Protein AF-A0A4P0Y2R9-F1 (afdb_monomer)

Foldseek 3Di:
DWDWDDDDPPDDTDTDDPDPDPVVVVVVVVVVVVVLCVDPVSVVVVVVVQLLLVVVVVVLVPDDQWDCDPNDIDGRDDPVPDDCVPPPDDDPPDKFKFFFAPPADLQQLLVVVQVVCVNVNWPWDDDSVQSKIWTWGWDADPPDDPDGDTDIDIWMWGWDDDVRMIIIDTPVNDDCDCVVVNRTHHTDDPVVVVVVQVVDPPDACQKDKDADPDPDPPDDRMDIDGHPHPPPPPDPPPDDDPPPPPPDDD

Organism: Klebsiella pneumoniae (NCBI:txid573)

pLDDT: mean 72.6, std 19.29, range [25.33, 96.62]

Secondary structure (DSSP, 8-state):
--EE---BTTBPP-EE-SSTTHHHHHHHHHHHHHHHTTSHHHHHHHHHHH-HHHHHHHHHHTS-SEEEETTEEEEPP-TTT--HHHH----SS-EEEEEEPTT--HHHHHHHHHHHHHHTT-EEEEETTTTEEEEEEEEEPTT-SSS--EEEEEEEEEEEEETTEEEEEETT----TT-GGGTEEEEPPHHHHHHHHHT-TT----EEEEE--S--TTS-SEEEEE-S-GGG------------------

Nearest PDB structures (foldseek):
  2laf-assembly1_A  TM=4.997E-01  e=3.561E-02  Escherichia coli K-12
  4jhy-assembly1_A  TM=5.251E-01  e=1.128E-01  Parabacteroides distasonis ATCC 8503
  3uid-assembly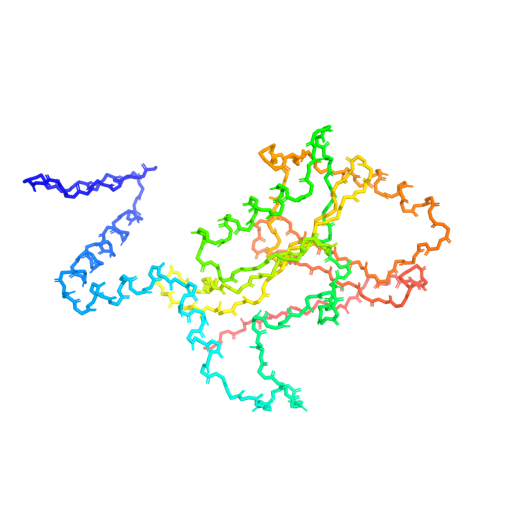1_A  TM=4.483E-01  e=4.779E+00  Mycolicibacterium smegmatis MC2 155
  4f3l-assembly1_A  TM=2.527E-01  e=6.355E-01  Mus musculus
  8osk-assembly1_M  TM=2.674E-01  e=1.269E+00  Mus musculus

Sequence (250 aa):
MGRIVRWYKDKSPQVIDYNECTNLDLWENYKEFDNYLTDKASLRKFINTLNTASLVEKYLAAFPEISYFDATYKKKFDFKTFNPSVSLKIPLASVCFYYKDKGFNLIDCLDKIYWEFTREGSLSKIDSDSGIITSVCFDSSKFLKDTLFFQPSLEFVIIRELDDIVAIYDSRGRKYNKRNELGIRQPVGPDKLFKLISLNEKSKTTQASTKAIQINSQQAESIHYVSDRLESTTSTQANGSYAVSNYNRF

Structure (mmCIF, N/CA/C/O backbone):
data_AF-A0A4P0Y2R9-F1
#
_entry.id   AF-A0A4P0Y2R9-F1
#
loop_
_atom_site.group_PDB
_atom_site.id
_atom_site.type_symbol
_atom_site.label_atom_id
_atom_site.label_alt_id
_atom_site.label_comp_id
_atom_site.label_asym_id
_atom_site.label_entity_id
_atom_site.label_seq_id
_atom_site.pdbx_PDB_ins_code
_atom_site.Cartn_x
_atom_site.Cartn_y
_atom_site.Cartn_z
_atom_site.occupancy
_atom_site.B_iso_or_equiv
_atom_site.auth_seq_id
_atom_site.auth_comp_id
_atom_site.auth_asym_id
_atom_site.auth_atom_id
_atom_site.pdbx_PDB_model_num
ATOM 1 N N . MET A 1 1 ? -14.833 -18.827 -19.068 1.00 43.12 1 MET A N 1
ATOM 2 C CA . MET A 1 1 ? -13.501 -18.993 -18.444 1.00 43.12 1 MET A CA 1
ATOM 3 C C . MET A 1 1 ? -12.634 -19.790 -19.404 1.00 43.12 1 MET A C 1
ATOM 5 O O . MET A 1 1 ? -12.879 -20.981 -19.544 1.00 43.12 1 MET A O 1
ATOM 9 N N . GLY A 1 2 ? -11.685 -19.145 -20.082 1.00 50.03 2 GLY A N 1
ATOM 10 C CA . GLY A 1 2 ? -10.630 -19.839 -20.831 1.00 50.03 2 GLY A CA 1
ATOM 11 C C . GLY A 1 2 ? -9.436 -20.138 -19.921 1.00 50.03 2 GLY A C 1
ATOM 12 O O . GLY A 1 2 ? -9.281 -19.505 -18.875 1.00 50.03 2 GLY A O 1
ATOM 13 N N . ARG A 1 3 ? -8.622 -21.137 -20.270 1.00 51.59 3 ARG A N 1
ATOM 14 C CA . ARG A 1 3 ? -7.381 -21.491 -19.557 1.00 51.59 3 ARG A CA 1
ATOM 15 C C . ARG A 1 3 ? -6.255 -21.629 -20.579 1.00 51.59 3 ARG A C 1
ATOM 17 O O . ARG A 1 3 ? -6.450 -22.278 -21.601 1.00 51.59 3 ARG A O 1
ATOM 24 N N . ILE A 1 4 ? -5.090 -21.055 -20.285 1.00 54.59 4 ILE A N 1
ATOM 25 C CA . ILE A 1 4 ? -3.878 -21.205 -21.101 1.00 54.59 4 ILE A CA 1
ATOM 26 C C . ILE A 1 4 ? -3.050 -22.359 -20.525 1.00 54.59 4 ILE A C 1
ATOM 28 O O . ILE A 1 4 ? -2.732 -22.358 -19.335 1.00 54.59 4 ILE A O 1
ATOM 32 N N . VAL A 1 5 ? -2.704 -23.347 -21.356 1.00 58.22 5 VAL A N 1
ATOM 33 C CA . VAL A 1 5 ? -1.868 -24.496 -20.969 1.00 58.22 5 VAL A CA 1
ATOM 34 C C . VAL A 1 5 ? -0.517 -24.392 -21.675 1.00 58.22 5 VAL A C 1
ATOM 36 O O . VAL A 1 5 ? -0.452 -24.388 -22.903 1.00 58.22 5 VAL A O 1
ATOM 39 N N . ARG A 1 6 ? 0.562 -24.283 -20.889 1.00 55.25 6 ARG A N 1
ATOM 40 C CA . ARG A 1 6 ? 1.935 -24.079 -21.379 1.00 55.25 6 ARG A CA 1
ATOM 41 C C . ARG A 1 6 ? 2.471 -25.304 -22.129 1.00 55.25 6 ARG A C 1
ATOM 43 O O . ARG A 1 6 ? 2.099 -26.439 -21.835 1.00 55.25 6 ARG A O 1
ATOM 50 N N . TRP A 1 7 ? 3.412 -25.053 -23.038 1.00 62.19 7 TRP A N 1
ATOM 51 C CA . TRP A 1 7 ? 4.247 -26.069 -23.675 1.00 62.19 7 TRP A CA 1
ATOM 52 C C . TRP A 1 7 ? 4.923 -26.963 -22.621 1.00 62.19 7 TRP A C 1
ATOM 54 O O . TRP A 1 7 ? 5.609 -26.480 -21.717 1.00 62.19 7 TRP A O 1
ATOM 64 N N . TYR A 1 8 ? 4.733 -28.277 -22.740 1.00 57.81 8 TYR A N 1
ATOM 65 C CA . TYR A 1 8 ? 5.442 -29.280 -21.950 1.00 57.81 8 TYR A CA 1
ATOM 66 C C . TYR A 1 8 ? 5.958 -30.381 -22.877 1.00 57.81 8 TYR A C 1
ATOM 68 O O . TYR A 1 8 ? 5.168 -31.148 -23.434 1.00 57.81 8 TYR A O 1
ATOM 76 N N . LYS A 1 9 ? 7.287 -30.463 -23.023 1.00 69.94 9 LYS A N 1
ATOM 77 C CA . LYS A 1 9 ? 7.969 -31.400 -23.934 1.00 69.94 9 LYS A CA 1
ATOM 78 C C . LYS A 1 9 ? 7.441 -31.261 -25.370 1.00 69.94 9 LYS A C 1
ATOM 80 O O . LYS A 1 9 ? 7.431 -30.158 -25.895 1.00 69.94 9 LYS A O 1
ATOM 85 N N . ASP A 1 10 ? 6.952 -32.336 -25.976 1.00 72.50 10 ASP A N 1
ATOM 86 C CA . ASP A 1 10 ? 6.554 -32.376 -27.391 1.00 72.50 10 ASP A CA 1
ATOM 87 C C . ASP A 1 10 ? 5.067 -32.042 -27.609 1.00 72.50 10 ASP A C 1
ATOM 89 O O . ASP A 1 10 ? 4.527 -32.238 -28.696 1.00 72.50 10 ASP A O 1
ATOM 93 N N . LYS A 1 11 ? 4.359 -31.580 -26.569 1.00 62.78 11 LYS A N 1
ATOM 94 C CA . LYS A 1 11 ? 2.922 -31.296 -26.652 1.00 62.78 11 LYS A CA 1
ATOM 95 C C . LYS A 1 11 ? 2.668 -29.849 -27.056 1.00 62.78 11 LYS A C 1
ATOM 97 O O . LYS A 1 11 ? 3.047 -28.928 -26.332 1.00 62.78 11 LYS A O 1
ATOM 102 N N . SER A 1 12 ? 1.962 -29.673 -28.171 1.00 61.44 12 SER A N 1
ATOM 103 C CA . SER A 1 12 ? 1.500 -28.369 -28.644 1.00 61.44 12 SER A CA 1
ATOM 104 C C . SER A 1 12 ? 0.472 -27.763 -27.676 1.00 61.44 12 SER A C 1
ATOM 106 O O . SER A 1 12 ? -0.468 -28.465 -27.283 1.00 61.44 12 SER A O 1
ATOM 108 N N . PRO A 1 13 ? 0.603 -26.479 -27.311 1.00 66.38 13 PRO A N 1
ATOM 109 C CA . PRO A 1 13 ? -0.372 -25.791 -26.471 1.00 66.38 13 PRO A CA 1
ATOM 110 C C . PRO A 1 13 ? -1.727 -25.673 -27.184 1.00 66.38 13 PRO A C 1
ATOM 112 O O . PRO A 1 13 ? -1.791 -25.539 -28.406 1.00 66.38 13 PRO A O 1
ATOM 115 N N . GLN A 1 14 ? -2.815 -25.713 -26.415 1.00 62.34 14 GLN A N 1
ATOM 116 C CA . GLN A 1 14 ? -4.177 -25.507 -26.913 1.00 62.34 14 GLN A CA 1
ATOM 117 C C . GLN A 1 14 ? -4.804 -24.315 -26.190 1.00 62.34 14 GLN A C 1
ATOM 119 O O . GLN A 1 14 ? -4.777 -24.249 -24.960 1.00 62.34 14 GLN A O 1
ATOM 124 N N . VAL A 1 15 ? -5.379 -23.385 -26.955 1.00 62.75 15 VAL A N 1
ATOM 125 C CA . VAL A 1 15 ? -6.178 -22.273 -26.425 1.00 62.75 15 VAL A CA 1
ATOM 126 C C . VAL A 1 15 ? -7.641 -22.672 -26.543 1.00 62.75 15 VAL A C 1
ATOM 128 O O . VAL A 1 15 ? -8.155 -22.834 -27.646 1.00 62.75 15 VAL A O 1
ATOM 131 N N . ILE A 1 16 ? -8.303 -22.866 -25.405 1.00 61.88 16 ILE A N 1
ATOM 132 C CA . ILE A 1 16 ? -9.741 -23.135 -25.363 1.00 61.88 16 ILE A CA 1
ATOM 133 C C . ILE A 1 16 ? -10.422 -21.838 -24.945 1.00 61.88 16 ILE A C 1
ATOM 135 O O . ILE A 1 16 ? -10.345 -21.444 -23.777 1.00 61.88 16 ILE A O 1
ATOM 139 N N . ASP A 1 17 ? -11.061 -21.179 -25.910 1.00 62.31 17 ASP A N 1
ATOM 140 C CA . ASP A 1 17 ? -11.838 -19.966 -25.681 1.00 62.31 17 ASP A CA 1
ATOM 141 C C . ASP A 1 17 ? -13.335 -20.242 -25.850 1.00 62.31 17 ASP A C 1
ATOM 143 O O . ASP A 1 17 ? -13.750 -20.940 -26.772 1.00 62.31 17 ASP A O 1
ATOM 147 N N . TYR A 1 18 ? -14.135 -19.713 -24.928 1.00 56.88 18 TYR A N 1
ATOM 148 C CA . TYR A 1 18 ? -15.594 -19.866 -24.923 1.00 56.88 18 TYR A CA 1
ATOM 149 C C . TYR A 1 18 ? -16.302 -18.564 -25.331 1.00 56.88 18 TYR A C 1
ATOM 151 O O . TYR A 1 18 ? -17.493 -18.600 -25.604 1.00 56.88 18 TYR A O 1
ATOM 159 N N . ASN A 1 19 ? -15.583 -17.430 -25.377 1.00 56.19 19 ASN A N 1
ATOM 160 C CA . ASN A 1 19 ? -16.095 -16.134 -25.825 1.00 56.19 19 ASN A CA 1
ATOM 161 C C . ASN A 1 19 ? -15.023 -15.413 -26.657 1.00 56.19 19 ASN A C 1
ATOM 163 O O . ASN A 1 19 ? -13.961 -15.083 -26.143 1.00 56.19 19 ASN A O 1
ATOM 167 N N . GLU A 1 20 ? -15.350 -15.175 -27.925 1.00 59.84 20 GLU A N 1
ATOM 168 C CA . GLU A 1 20 ? -14.645 -14.377 -28.940 1.00 59.84 20 GLU A CA 1
ATOM 169 C C . GLU A 1 20 ? -13.390 -13.597 -28.463 1.00 59.84 20 GLU A C 1
ATOM 171 O O . GLU A 1 20 ? -13.458 -12.476 -27.960 1.00 59.84 20 GLU A O 1
ATOM 176 N N . CYS A 1 21 ? -12.221 -14.205 -28.700 1.00 60.38 21 CYS A N 1
ATOM 177 C CA . CYS A 1 21 ? -10.889 -13.592 -28.838 1.00 60.38 21 CYS A CA 1
ATOM 178 C C . CYS A 1 21 ? -10.132 -13.084 -27.596 1.00 60.38 21 CYS A C 1
ATOM 180 O O . CYS A 1 21 ? -8.946 -12.786 -27.721 1.00 60.38 21 CYS A O 1
ATOM 182 N N . THR A 1 22 ? -10.709 -13.047 -26.392 1.00 61.66 22 THR A N 1
ATOM 183 C CA . THR A 1 22 ? -9.981 -12.489 -25.223 1.00 61.66 22 THR A CA 1
ATOM 184 C C . THR A 1 22 ? -8.765 -13.334 -24.821 1.00 61.66 22 THR A C 1
ATOM 186 O O . THR A 1 22 ? -7.736 -12.798 -24.409 1.00 61.66 22 THR A O 1
ATOM 189 N N . ASN A 1 23 ? -8.852 -14.664 -24.938 1.00 68.38 23 ASN A N 1
ATOM 190 C CA . ASN A 1 23 ? -7.727 -15.538 -24.597 1.00 68.38 23 ASN A CA 1
ATOM 191 C C . ASN A 1 23 ? -6.712 -15.663 -25.740 1.00 68.38 23 ASN A C 1
ATOM 193 O O . ASN A 1 23 ? -5.582 -16.079 -25.487 1.00 68.38 23 ASN A O 1
ATOM 197 N N . LEU A 1 24 ? -7.096 -15.294 -26.968 1.00 71.00 24 LEU A N 1
ATOM 198 C CA . LEU A 1 24 ? -6.186 -15.246 -28.112 1.00 71.00 24 LEU A CA 1
ATOM 199 C C . LEU A 1 24 ? -5.183 -14.101 -27.958 1.00 71.00 24 LEU A C 1
A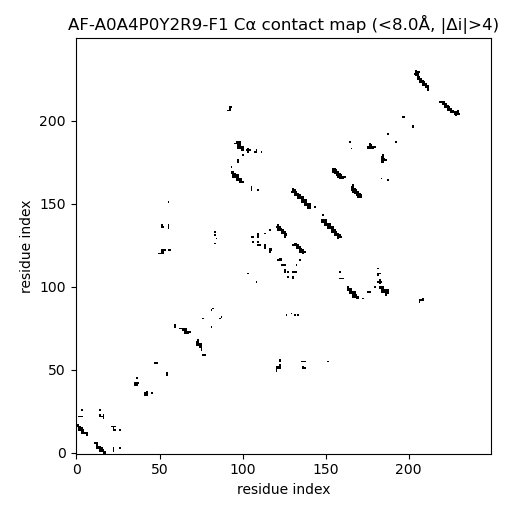TOM 201 O O . LEU A 1 24 ? -3.989 -14.361 -28.034 1.00 71.00 24 LEU A O 1
ATOM 205 N N . ASP A 1 25 ? -5.628 -12.888 -27.621 1.00 72.62 25 ASP A N 1
ATOM 206 C CA . ASP A 1 25 ? -4.719 -11.748 -27.406 1.00 72.62 25 ASP A CA 1
ATOM 207 C C . ASP A 1 25 ? -3.724 -12.019 -26.264 1.00 72.62 25 ASP A C 1
ATOM 209 O O . ASP A 1 25 ? -2.524 -11.775 -26.383 1.00 72.62 25 ASP A O 1
ATOM 213 N N . LEU A 1 26 ? -4.204 -12.598 -25.156 1.00 74.19 26 LEU A N 1
ATOM 214 C CA . LEU A 1 26 ? -3.341 -13.002 -24.042 1.00 74.19 26 LEU A CA 1
ATOM 215 C C . LEU A 1 26 ? -2.335 -14.089 -24.459 1.00 74.19 26 LEU A C 1
ATOM 217 O O . LEU A 1 26 ? -1.200 -14.095 -23.980 1.00 74.19 26 LEU A O 1
ATOM 221 N N . TRP A 1 27 ? -2.739 -15.008 -25.339 1.00 76.56 27 TRP A N 1
ATOM 222 C CA . TRP A 1 27 ? -1.872 -16.054 -25.873 1.00 76.56 27 TRP A CA 1
ATOM 223 C C . TRP A 1 27 ? -0.808 -15.508 -26.830 1.00 76.56 27 TRP A C 1
ATOM 225 O O . TRP A 1 27 ? 0.351 -15.914 -26.735 1.00 76.56 27 TRP A O 1
ATOM 235 N N . GLU A 1 28 ? -1.164 -14.574 -27.712 1.00 79.44 28 GLU A N 1
ATOM 236 C CA . GLU A 1 28 ? -0.202 -13.889 -28.581 1.00 79.44 28 GLU A CA 1
ATOM 237 C C . GLU A 1 28 ? 0.823 -13.108 -27.750 1.00 79.44 28 GLU A C 1
ATOM 239 O O . GLU A 1 28 ? 2.024 -13.340 -27.897 1.00 79.44 28 GLU A O 1
ATOM 244 N N . ASN A 1 29 ? 0.368 -12.321 -26.769 1.00 79.38 29 ASN A N 1
ATOM 245 C CA . ASN A 1 29 ? 1.251 -11.613 -25.836 1.00 79.38 29 ASN A CA 1
ATOM 246 C C . ASN A 1 29 ? 2.161 -12.575 -25.053 1.00 79.38 29 ASN A C 1
ATOM 248 O O . ASN A 1 29 ? 3.338 -12.289 -24.828 1.00 79.38 29 ASN A O 1
ATOM 252 N N . TYR A 1 30 ? 1.643 -13.742 -24.646 1.00 79.38 30 TYR A N 1
ATOM 253 C CA . TYR A 1 30 ? 2.456 -14.772 -23.999 1.00 79.38 30 TYR A CA 1
ATOM 254 C C . TYR A 1 30 ? 3.533 -15.325 -24.939 1.00 79.38 30 TYR A C 1
ATOM 256 O O . TYR A 1 30 ? 4.671 -15.491 -24.505 1.00 79.38 30 TYR A O 1
ATOM 264 N N . LYS A 1 31 ? 3.215 -15.605 -26.210 1.00 80.06 31 LYS A N 1
ATOM 265 C CA . LYS A 1 31 ? 4.208 -16.080 -27.188 1.00 80.06 31 LYS A CA 1
ATOM 266 C C . LYS A 1 31 ? 5.298 -15.042 -27.433 1.00 80.06 31 LYS A C 1
ATOM 268 O O . LYS A 1 31 ? 6.471 -15.404 -27.482 1.00 80.06 31 LYS A O 1
ATOM 273 N N . GLU A 1 32 ? 4.933 -13.768 -27.551 1.00 83.12 32 GLU A N 1
ATOM 274 C CA . GLU A 1 32 ? 5.903 -12.673 -27.657 1.00 83.12 32 GLU A CA 1
ATOM 275 C C . GLU A 1 32 ? 6.805 -12.601 -26.421 1.00 83.12 32 GLU A C 1
ATOM 277 O O . GLU A 1 32 ? 8.025 -12.503 -26.549 1.00 83.12 32 GLU A O 1
ATOM 282 N N . PHE A 1 33 ? 6.225 -12.732 -25.226 1.00 80.31 33 PHE A N 1
ATOM 283 C CA . PHE A 1 33 ? 6.967 -12.764 -23.971 1.00 80.31 33 PHE A CA 1
ATOM 284 C C . PHE A 1 33 ? 7.904 -13.979 -23.856 1.00 80.31 33 PHE A C 1
ATOM 286 O O . PHE A 1 33 ? 9.071 -13.818 -23.501 1.00 80.31 33 PHE A O 1
ATOM 293 N N . ASP A 1 34 ? 7.435 -15.188 -24.173 1.00 79.88 34 ASP A N 1
ATOM 294 C CA . ASP A 1 34 ? 8.240 -16.418 -24.122 1.00 79.88 34 ASP A CA 1
ATOM 295 C C . ASP A 1 34 ? 9.410 -16.331 -25.120 1.00 79.88 34 ASP A C 1
ATOM 297 O O . ASP A 1 34 ? 10.554 -16.591 -24.745 1.00 79.88 34 ASP A O 1
ATOM 301 N N . ASN A 1 35 ? 9.160 -15.822 -26.335 1.00 81.31 35 ASN A N 1
ATOM 302 C CA . ASN A 1 35 ? 10.203 -15.530 -27.321 1.00 81.31 35 ASN A CA 1
ATOM 303 C C . ASN A 1 35 ? 11.189 -14.464 -26.819 1.00 81.31 35 ASN A C 1
ATOM 305 O O . ASN A 1 35 ? 12.399 -14.643 -26.949 1.00 81.31 35 ASN A O 1
ATOM 309 N N . TYR A 1 36 ? 10.711 -13.378 -26.204 1.00 81.19 36 TYR A N 1
ATOM 310 C CA . TYR A 1 36 ? 11.563 -12.337 -25.617 1.00 81.19 36 TYR A CA 1
ATOM 311 C C . TYR A 1 36 ? 12.522 -12.905 -24.560 1.00 81.19 36 TYR A C 1
ATOM 313 O O . TYR A 1 36 ? 13.684 -12.499 -24.501 1.00 81.19 36 TYR A O 1
ATOM 321 N N . LEU A 1 37 ? 12.082 -13.882 -23.761 1.00 83.12 37 LEU A N 1
ATOM 322 C CA . LEU A 1 37 ? 12.921 -14.535 -22.752 1.00 83.12 37 LEU A CA 1
ATOM 323 C C . LEU A 1 37 ? 13.989 -15.479 -23.326 1.00 83.12 37 LEU A C 1
ATOM 325 O O . LEU A 1 37 ? 14.885 -15.881 -22.581 1.00 83.12 37 LEU A O 1
ATOM 329 N N . THR A 1 38 ? 13.932 -15.837 -24.613 1.00 82.50 38 THR A N 1
ATOM 330 C CA . THR A 1 38 ? 14.961 -16.693 -25.233 1.00 82.50 38 THR A CA 1
ATOM 331 C C . THR A 1 38 ? 16.315 -15.988 -25.365 1.00 82.50 38 THR A C 1
ATOM 333 O O . THR A 1 38 ? 17.359 -16.643 -25.305 1.00 82.50 38 THR A O 1
ATOM 336 N N . ASP A 1 39 ? 16.327 -14.654 -25.477 1.00 88.75 39 ASP A N 1
ATOM 337 C CA . ASP A 1 39 ? 17.554 -13.861 -25.468 1.00 88.75 39 ASP A CA 1
ATOM 338 C C . ASP A 1 39 ? 18.110 -13.684 -24.042 1.00 88.75 39 ASP A C 1
ATOM 340 O O . ASP A 1 39 ? 17.406 -13.306 -23.103 1.00 88.75 39 ASP A O 1
ATOM 344 N N . LYS A 1 40 ? 19.422 -13.895 -23.870 1.00 83.25 40 LYS A N 1
ATOM 345 C CA . LYS A 1 40 ? 20.078 -13.832 -22.551 1.00 83.25 40 LYS A CA 1
ATOM 346 C C . LYS A 1 40 ? 20.066 -12.427 -21.945 1.00 83.25 40 LYS A C 1
ATOM 348 O O . LYS A 1 40 ? 20.041 -12.312 -20.718 1.00 83.25 40 LYS A O 1
ATOM 353 N N . ALA A 1 41 ? 20.132 -11.365 -22.751 1.00 86.00 41 ALA A N 1
ATOM 354 C CA . ALA A 1 41 ? 20.106 -9.998 -22.235 1.00 86.00 41 ALA A CA 1
ATOM 355 C C . ALA A 1 41 ? 18.688 -9.611 -21.784 1.00 86.00 41 ALA A C 1
ATOM 357 O O . ALA A 1 41 ? 18.521 -9.066 -20.690 1.00 86.00 41 ALA A O 1
ATOM 358 N N . SER A 1 42 ? 17.676 -9.963 -22.573 1.00 82.50 42 SER A N 1
ATOM 359 C CA . SER A 1 42 ? 16.253 -9.828 -22.251 1.00 82.50 42 SER A CA 1
ATOM 360 C C . SER A 1 42 ? 15.845 -10.631 -21.012 1.00 82.50 42 SER A C 1
ATOM 362 O O . SER A 1 42 ? 15.209 -10.082 -20.110 1.00 82.50 42 SER A O 1
ATOM 364 N N . LEU A 1 43 ? 16.310 -11.879 -20.886 1.00 77.25 43 LEU A N 1
ATOM 365 C CA . LEU A 1 43 ? 16.120 -12.703 -19.690 1.00 77.25 43 LEU A CA 1
ATOM 366 C C . LEU A 1 43 ? 16.731 -12.052 -18.445 1.00 77.25 43 LEU A C 1
ATOM 368 O O . LEU A 1 43 ? 16.088 -11.983 -17.400 1.00 77.25 43 LEU A O 1
ATOM 372 N N . ARG A 1 44 ? 17.959 -11.523 -18.543 1.00 81.12 44 ARG A N 1
ATOM 373 C CA . ARG A 1 44 ? 18.593 -10.793 -17.431 1.00 81.12 44 ARG A CA 1
ATOM 374 C C . ARG A 1 44 ? 17.807 -9.543 -17.049 1.00 81.12 44 ARG A C 1
ATOM 376 O O . ARG A 1 44 ? 17.644 -9.283 -15.861 1.00 81.12 44 ARG A O 1
ATOM 383 N N . LYS A 1 45 ? 17.304 -8.779 -18.027 1.00 80.75 45 LYS A N 1
ATOM 384 C CA . LYS A 1 45 ? 16.427 -7.626 -17.767 1.00 80.75 45 LYS A CA 1
ATOM 385 C C . LYS A 1 45 ? 15.165 -8.060 -17.023 1.00 80.75 45 LYS A C 1
ATOM 387 O O . LYS A 1 45 ? 14.854 -7.463 -16.001 1.00 80.75 45 LYS A O 1
ATOM 392 N N . PHE A 1 46 ? 14.503 -9.125 -17.472 1.00 78.06 46 PHE A N 1
ATOM 393 C CA . PHE A 1 46 ? 13.320 -9.666 -16.804 1.00 78.06 46 PHE A CA 1
ATOM 394 C C . PHE A 1 46 ? 13.623 -10.118 -15.368 1.00 78.06 46 PHE A C 1
ATOM 396 O O . PHE A 1 46 ? 12.959 -9.674 -14.436 1.00 78.06 46 PHE A O 1
ATOM 403 N N . ILE A 1 47 ? 14.682 -10.903 -15.153 1.00 76.56 47 ILE A N 1
ATOM 404 C CA . ILE A 1 47 ? 15.102 -11.328 -13.807 1.00 76.56 47 ILE A CA 1
ATOM 405 C C . ILE A 1 47 ? 15.370 -10.114 -12.907 1.00 76.56 47 ILE A C 1
ATOM 407 O O . ILE A 1 47 ? 14.958 -10.103 -11.750 1.00 76.56 47 ILE A O 1
ATOM 411 N N . ASN A 1 48 ? 15.991 -9.058 -13.436 1.00 71.88 48 ASN A N 1
ATOM 412 C CA . ASN A 1 48 ? 16.214 -7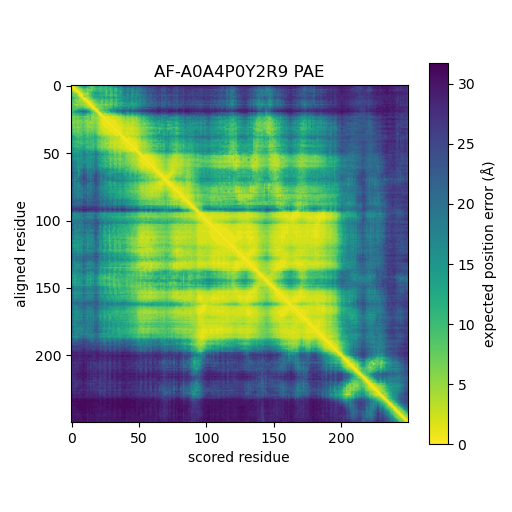.826 -12.681 1.00 71.88 48 ASN A CA 1
ATOM 413 C C . ASN A 1 48 ? 14.903 -7.111 -12.311 1.00 71.88 48 ASN A C 1
ATOM 415 O O . ASN A 1 48 ? 14.837 -6.517 -11.238 1.00 71.88 48 ASN A O 1
ATOM 419 N N . THR A 1 49 ? 13.862 -7.173 -13.152 1.00 68.31 49 THR A N 1
ATOM 420 C CA . THR A 1 49 ? 12.541 -6.599 -12.826 1.00 68.31 49 THR A CA 1
ATOM 421 C C . THR A 1 49 ? 11.796 -7.368 -11.733 1.00 68.31 49 THR A C 1
ATOM 423 O O . THR A 1 49 ? 11.004 -6.760 -11.015 1.00 68.31 49 THR A O 1
ATOM 426 N N . LEU A 1 50 ? 12.097 -8.662 -11.543 1.00 70.12 50 LEU A N 1
ATOM 427 C CA . LEU A 1 50 ? 11.538 -9.461 -10.443 1.00 70.12 50 LEU A CA 1
ATOM 428 C C . LEU A 1 50 ? 12.000 -8.956 -9.070 1.00 70.12 50 LEU A C 1
ATOM 430 O O . LEU A 1 50 ? 11.310 -9.162 -8.076 1.00 70.12 50 LEU A O 1
ATOM 434 N N . ASN A 1 51 ? 13.140 -8.260 -9.005 1.00 77.88 51 ASN A N 1
ATOM 435 C CA . ASN A 1 51 ? 13.555 -7.525 -7.815 1.00 77.88 51 ASN A CA 1
ATOM 436 C C . ASN A 1 51 ? 13.077 -6.070 -7.897 1.00 77.88 51 ASN A C 1
ATOM 438 O O . ASN A 1 51 ? 13.857 -5.125 -8.050 1.00 77.88 51 ASN A O 1
ATOM 442 N N . THR A 1 52 ? 11.762 -5.903 -7.811 1.00 79.69 52 THR A N 1
ATOM 443 C CA . THR A 1 52 ? 11.101 -4.601 -7.918 1.00 79.69 52 THR A CA 1
ATOM 444 C C . THR A 1 52 ? 11.559 -3.636 -6.818 1.00 79.69 52 THR A C 1
ATOM 446 O O . THR A 1 52 ? 11.762 -2.455 -7.095 1.00 79.69 52 THR A O 1
ATOM 449 N N . ALA A 1 53 ? 11.863 -4.138 -5.616 1.00 80.19 53 ALA A N 1
ATOM 450 C CA . ALA A 1 53 ? 12.439 -3.341 -4.533 1.00 80.19 53 ALA A CA 1
ATOM 451 C C . ALA A 1 53 ? 13.805 -2.733 -4.914 1.00 80.19 53 ALA A C 1
ATOM 453 O O . ALA A 1 53 ? 14.025 -1.541 -4.711 1.00 80.19 53 ALA A O 1
ATOM 454 N N . SER A 1 54 ? 14.702 -3.497 -5.552 1.00 83.12 54 SER A N 1
ATOM 455 C CA . SER A 1 54 ? 15.981 -2.958 -6.045 1.00 83.12 54 SER A CA 1
ATOM 456 C C . SER A 1 54 ? 15.790 -1.917 -7.154 1.00 83.12 54 SER A C 1
ATOM 458 O O . SER A 1 54 ? 16.562 -0.961 -7.253 1.00 83.12 54 SER A O 1
ATOM 460 N N . LEU A 1 55 ? 14.758 -2.068 -7.991 1.00 81.75 55 LEU A N 1
ATOM 461 C CA . LEU A 1 55 ? 14.414 -1.057 -8.992 1.00 81.75 55 LEU A CA 1
ATOM 462 C C . LEU A 1 55 ? 13.940 0.247 -8.329 1.00 81.75 55 LEU A C 1
ATOM 464 O O . LEU A 1 55 ? 14.364 1.323 -8.752 1.00 81.75 55 LEU A O 1
ATOM 468 N N . VAL A 1 56 ? 13.137 0.154 -7.264 1.00 82.31 56 VAL A N 1
ATOM 469 C CA . VAL A 1 56 ? 12.728 1.304 -6.440 1.00 82.31 56 VAL A CA 1
ATOM 470 C C . VAL A 1 56 ? 13.942 1.990 -5.810 1.00 82.31 56 VAL A C 1
ATOM 472 O O . VAL A 1 56 ? 14.068 3.209 -5.905 1.00 82.31 56 VAL A O 1
ATOM 475 N N . GLU A 1 57 ? 14.870 1.236 -5.216 1.00 85.00 57 GLU A N 1
ATOM 476 C CA . GLU A 1 57 ? 16.087 1.807 -4.622 1.00 85.00 57 GLU A CA 1
ATOM 477 C C . GLU A 1 57 ? 16.926 2.571 -5.652 1.00 85.00 57 GLU A C 1
ATOM 479 O O . GLU A 1 57 ? 17.358 3.694 -5.391 1.00 85.00 57 GLU A O 1
ATOM 484 N N . LYS A 1 58 ? 17.121 1.995 -6.846 1.00 85.62 58 LYS A N 1
ATOM 485 C CA . LYS A 1 58 ? 17.842 2.655 -7.947 1.00 85.62 58 LYS A CA 1
ATOM 486 C C . LYS A 1 58 ? 17.126 3.917 -8.420 1.00 85.62 58 LYS A C 1
ATOM 488 O O . LYS A 1 58 ? 17.787 4.919 -8.682 1.00 85.62 58 LYS A O 1
ATOM 493 N N . TYR A 1 59 ? 15.797 3.874 -8.509 1.00 83.31 59 TYR A N 1
ATOM 494 C CA . TYR A 1 59 ? 14.984 5.035 -8.860 1.00 83.31 59 TYR A CA 1
ATOM 495 C C . TYR A 1 59 ? 15.153 6.166 -7.837 1.00 83.31 59 TYR A C 1
ATOM 497 O O . TYR A 1 59 ? 15.467 7.290 -8.219 1.00 83.31 59 TYR A O 1
ATOM 505 N N . LEU A 1 60 ? 15.035 5.868 -6.538 1.00 83.81 60 LEU A N 1
ATOM 506 C CA . LEU A 1 60 ? 15.237 6.852 -5.468 1.00 83.81 60 LEU A CA 1
ATOM 507 C C . LEU A 1 60 ? 16.672 7.399 -5.454 1.00 83.81 60 LEU A C 1
ATOM 509 O O . LEU A 1 60 ? 16.877 8.594 -5.244 1.00 83.81 60 LEU A O 1
ATOM 513 N N . ALA A 1 61 ? 17.672 6.554 -5.721 1.00 85.31 61 ALA A N 1
ATOM 514 C CA . ALA A 1 61 ? 19.076 6.954 -5.747 1.00 85.31 61 ALA A CA 1
ATOM 515 C C . ALA A 1 61 ? 19.402 7.964 -6.860 1.00 85.31 61 ALA A C 1
ATOM 517 O O . ALA A 1 61 ? 20.291 8.792 -6.662 1.00 85.31 61 ALA A O 1
ATOM 518 N N . ALA A 1 62 ? 18.674 7.929 -7.982 1.00 86.31 62 ALA A N 1
ATOM 519 C CA . ALA A 1 62 ? 18.894 8.807 -9.131 1.00 86.31 62 ALA A CA 1
ATOM 520 C C . ALA A 1 62 ? 18.476 10.274 -8.897 1.00 86.31 62 ALA A C 1
ATOM 522 O O . ALA A 1 62 ? 18.868 11.143 -9.676 1.00 86.31 62 ALA A O 1
ATOM 523 N N . PHE A 1 63 ? 17.707 10.577 -7.842 1.00 81.06 63 PHE A N 1
ATOM 524 C CA . PHE A 1 63 ? 17.319 11.954 -7.521 1.00 81.06 63 PHE A CA 1
ATOM 525 C C . PHE A 1 63 ? 18.493 12.768 -6.953 1.00 81.06 63 PHE A C 1
ATOM 527 O O . PHE A 1 63 ? 19.263 12.239 -6.138 1.00 81.06 63 PHE A O 1
ATOM 534 N N . PRO A 1 64 ? 18.610 14.063 -7.316 1.00 84.06 64 PRO A N 1
ATOM 535 C CA . PRO A 1 64 ? 19.578 14.960 -6.698 1.00 84.06 64 PRO A CA 1
ATOM 536 C C . PRO A 1 64 ? 19.180 15.270 -5.248 1.00 84.06 64 PRO A C 1
ATOM 538 O O . PRO A 1 64 ? 18.002 15.237 -4.893 1.00 84.06 64 PRO A O 1
ATOM 541 N N . GLU A 1 65 ? 20.164 15.615 -4.415 1.00 85.69 65 GLU A N 1
ATOM 542 C CA . GLU A 1 65 ? 19.966 15.862 -2.975 1.00 85.69 65 GLU A CA 1
ATOM 543 C C . GLU A 1 65 ? 18.993 17.013 -2.676 1.00 85.69 65 GLU A C 1
ATOM 545 O O . GLU A 1 65 ? 18.268 16.984 -1.679 1.00 85.69 65 GLU A O 1
ATOM 550 N N . ILE A 1 66 ? 18.938 18.011 -3.561 1.00 84.44 66 ILE A N 1
ATOM 551 C CA . ILE A 1 66 ? 17.973 19.108 -3.517 1.00 84.44 66 ILE A CA 1
ATOM 552 C C . ILE A 1 66 ? 17.355 19.244 -4.906 1.00 84.44 66 ILE A C 1
ATOM 554 O O . I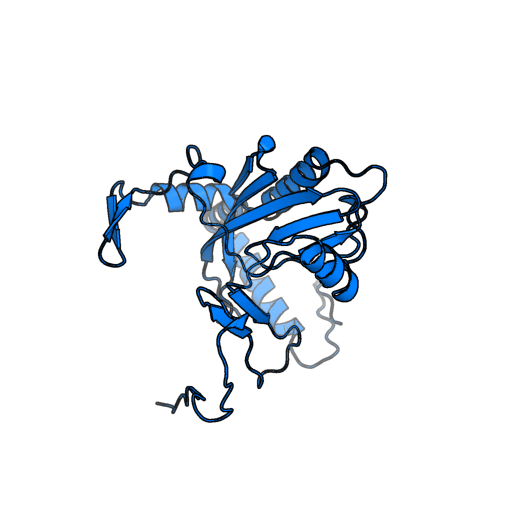LE A 1 66 ? 18.064 19.346 -5.904 1.00 84.44 66 ILE A O 1
ATOM 558 N N . SER A 1 67 ? 16.026 19.262 -4.955 1.00 83.38 67 SER A N 1
ATOM 559 C CA . SER A 1 67 ? 15.245 19.515 -6.167 1.00 83.38 67 SER A CA 1
ATOM 560 C C . SER A 1 67 ? 14.352 20.734 -5.961 1.00 83.38 67 SER A C 1
ATOM 562 O O . SER A 1 67 ? 13.812 20.929 -4.871 1.00 83.38 67 SER A O 1
ATOM 564 N N . TYR A 1 68 ? 14.162 21.541 -7.004 1.00 79.69 68 TYR A N 1
ATOM 565 C CA . TYR A 1 68 ? 13.129 22.576 -7.022 1.00 79.69 68 TYR A CA 1
ATOM 566 C C . TYR A 1 68 ? 11.866 22.004 -7.668 1.00 79.69 68 TYR A C 1
ATOM 568 O O . TYR A 1 68 ? 11.877 21.651 -8.847 1.00 79.69 68 TYR A O 1
ATOM 576 N N . PHE A 1 69 ? 10.797 21.858 -6.889 1.00 76.56 69 PHE A N 1
ATOM 577 C CA . PHE A 1 69 ? 9.536 21.275 -7.344 1.00 76.56 69 PHE A CA 1
ATOM 578 C C . PHE A 1 69 ? 8.370 21.893 -6.573 1.00 76.56 69 PHE A C 1
ATOM 580 O O . PHE A 1 69 ? 8.474 22.084 -5.363 1.00 76.56 69 PHE A O 1
ATOM 587 N N . ASP A 1 70 ? 7.251 22.171 -7.250 1.00 74.06 70 ASP A N 1
ATOM 588 C CA . ASP A 1 70 ? 6.056 22.764 -6.623 1.00 74.06 70 ASP A CA 1
ATOM 589 C C . ASP A 1 70 ? 6.379 24.084 -5.890 1.00 74.06 70 ASP A C 1
ATOM 591 O O . ASP A 1 70 ? 6.160 24.244 -4.690 1.00 74.06 70 ASP A O 1
ATOM 595 N N . ALA A 1 71 ? 7.049 24.985 -6.618 1.00 76.50 71 ALA A N 1
ATOM 596 C CA . ALA A 1 71 ? 7.522 26.295 -6.163 1.00 76.50 71 ALA A CA 1
ATOM 597 C C . ALA A 1 71 ? 8.403 26.302 -4.891 1.00 76.50 71 ALA A C 1
ATOM 599 O O . ALA A 1 71 ? 8.651 27.362 -4.314 1.00 76.50 71 ALA A O 1
ATOM 600 N N . THR A 1 72 ? 8.910 25.146 -4.453 1.00 69.12 72 THR A N 1
ATOM 601 C CA . THR A 1 72 ? 9.678 24.996 -3.210 1.00 69.12 72 THR A CA 1
ATOM 602 C C . THR A 1 72 ? 10.921 24.128 -3.416 1.00 69.12 72 THR A C 1
ATOM 604 O O . THR A 1 72 ? 10.980 23.284 -4.311 1.00 69.12 72 THR A O 1
ATOM 607 N N . TYR A 1 73 ? 11.948 24.336 -2.585 1.00 80.88 73 TYR A N 1
ATOM 608 C CA . TYR A 1 73 ? 13.114 23.452 -2.538 1.00 80.88 73 TYR A CA 1
ATOM 609 C C . TYR A 1 73 ? 12.814 22.267 -1.624 1.00 80.88 73 TYR A C 1
ATOM 611 O O . TYR A 1 73 ? 12.531 22.445 -0.438 1.00 80.88 73 TYR A O 1
ATOM 619 N N . LYS A 1 74 ? 12.892 21.054 -2.171 1.00 82.44 74 LYS A N 1
ATOM 620 C CA . LYS A 1 74 ? 12.647 19.807 -1.444 1.00 82.44 74 LYS A CA 1
ATOM 621 C C . LYS A 1 74 ? 13.935 18.996 -1.384 1.00 82.44 74 LYS A C 1
ATOM 623 O O . LYS A 1 74 ? 14.657 18.878 -2.375 1.00 82.44 74 LYS A O 1
ATOM 628 N N . LYS A 1 75 ? 14.226 18.451 -0.202 1.00 83.88 75 LYS A N 1
ATOM 629 C CA . LYS A 1 75 ? 15.318 17.492 -0.023 1.00 83.88 75 LYS A CA 1
ATOM 630 C C . LYS A 1 75 ? 14.910 16.144 -0.601 1.00 83.88 75 LYS A C 1
ATOM 632 O O . LYS A 1 75 ? 13.731 15.787 -0.569 1.00 83.88 75 LYS A O 1
ATOM 637 N N . LYS A 1 76 ? 15.894 15.400 -1.093 1.00 85.81 76 LYS A N 1
ATOM 638 C CA . LYS A 1 76 ? 15.727 14.009 -1.504 1.00 85.81 76 LYS A CA 1
ATOM 639 C C . LYS A 1 76 ? 15.114 13.187 -0.376 1.00 85.81 76 LYS A C 1
ATOM 641 O O . LYS A 1 76 ? 15.504 13.302 0.785 1.00 85.81 76 LYS A O 1
ATOM 646 N N . PHE A 1 77 ? 14.147 12.353 -0.734 1.00 84.75 77 PHE A N 1
ATOM 647 C CA . PHE A 1 77 ? 13.574 11.396 0.194 1.00 84.75 77 PHE A CA 1
ATOM 648 C C . PHE A 1 77 ? 14.559 10.246 0.421 1.00 84.75 77 PHE A C 1
ATOM 650 O O . PHE A 1 77 ? 14.912 9.531 -0.517 1.00 84.75 77 PHE A O 1
ATOM 657 N N . ASP A 1 78 ? 14.980 10.062 1.669 1.00 85.50 78 ASP A N 1
ATOM 658 C CA . ASP A 1 78 ? 15.768 8.909 2.090 1.00 85.50 78 ASP A CA 1
ATOM 659 C C . ASP A 1 78 ? 14.877 7.928 2.854 1.00 85.50 78 ASP A C 1
ATOM 661 O O . ASP A 1 78 ? 14.493 8.145 4.006 1.00 85.50 78 ASP A O 1
ATOM 665 N N . PHE A 1 79 ? 14.560 6.813 2.197 1.00 84.38 79 PHE A N 1
ATOM 666 C CA . PHE A 1 79 ? 13.705 5.783 2.769 1.00 84.38 79 PHE A CA 1
ATOM 667 C C . PHE A 1 79 ? 14.291 5.174 4.051 1.00 84.38 79 PHE A C 1
ATOM 669 O O . PHE A 1 79 ? 13.526 4.795 4.940 1.00 84.38 79 PHE A O 1
ATOM 676 N N . LYS A 1 80 ? 15.622 5.104 4.190 1.00 83.88 80 LYS A N 1
ATOM 677 C CA . LYS A 1 80 ? 16.277 4.471 5.344 1.00 83.88 80 LYS A CA 1
ATOM 678 C C . LYS A 1 80 ? 16.145 5.320 6.601 1.00 83.88 80 LYS A C 1
ATOM 680 O O . LYS A 1 80 ? 15.851 4.786 7.665 1.00 83.88 80 LYS A O 1
ATOM 685 N N . THR A 1 81 ? 16.314 6.633 6.470 1.00 85.12 81 THR A N 1
ATOM 686 C CA . THR A 1 81 ? 16.291 7.571 7.604 1.00 85.12 81 THR A CA 1
ATOM 687 C C . THR A 1 81 ? 14.927 8.218 7.844 1.00 85.12 81 THR A C 1
ATOM 689 O O . THR A 1 81 ? 14.720 8.829 8.890 1.00 85.12 81 THR A O 1
ATOM 692 N N . PHE A 1 82 ? 13.969 8.067 6.920 1.00 86.25 82 PHE A N 1
ATOM 693 C CA . PHE A 1 82 ? 12.617 8.608 7.071 1.00 86.25 82 PHE A CA 1
ATOM 694 C C . PHE A 1 82 ? 11.953 8.153 8.383 1.00 86.25 82 PHE A C 1
ATOM 696 O O . PHE A 1 82 ? 11.864 6.959 8.652 1.00 86.25 82 PHE A O 1
ATOM 703 N N . ASN A 1 83 ? 11.421 9.080 9.176 1.00 83.56 83 ASN A N 1
ATOM 704 C CA . ASN A 1 83 ? 10.658 8.753 10.378 1.00 83.56 83 ASN A CA 1
ATOM 705 C C . ASN A 1 83 ? 9.182 9.134 10.155 1.00 83.56 83 ASN A C 1
ATOM 707 O O . ASN A 1 83 ? 8.868 10.331 10.115 1.00 83.56 83 ASN A O 1
ATOM 711 N N . PRO A 1 84 ? 8.273 8.153 9.997 1.00 81.62 84 PRO A N 1
ATOM 712 C CA . PRO A 1 84 ? 6.881 8.442 9.680 1.00 81.62 84 PRO A CA 1
ATOM 713 C C . PRO A 1 84 ? 6.192 9.246 10.788 1.00 81.62 84 PRO A C 1
ATOM 715 O O . PRO A 1 84 ? 5.411 10.142 10.489 1.00 81.62 84 PRO A O 1
ATOM 718 N N . SER A 1 85 ? 6.528 9.024 12.054 1.00 74.69 85 SER A N 1
ATOM 719 C CA . SER A 1 85 ? 5.826 9.632 13.191 1.00 74.69 85 SER A CA 1
ATOM 720 C C . SER A 1 85 ? 6.012 11.139 13.318 1.00 74.69 85 SER A C 1
ATOM 722 O O . SER A 1 85 ? 5.179 11.809 13.922 1.00 74.69 85 SER A O 1
ATOM 724 N N . VAL A 1 86 ? 7.076 11.686 12.726 1.00 79.56 86 VAL A N 1
ATOM 725 C CA . VAL A 1 86 ? 7.362 13.132 12.734 1.00 79.56 86 VAL A CA 1
ATOM 726 C C . VAL A 1 86 ? 7.218 13.784 11.362 1.00 79.56 86 VAL A C 1
ATOM 728 O O . VAL A 1 86 ? 7.022 14.992 11.276 1.00 79.56 86 VAL A O 1
ATOM 731 N N . SER A 1 87 ? 7.346 13.013 10.279 1.00 77.62 87 SER A N 1
ATOM 732 C CA . SER A 1 87 ? 7.358 13.543 8.908 1.00 77.62 87 SER A CA 1
ATOM 733 C C . SER A 1 87 ? 6.068 13.283 8.133 1.00 77.62 87 SER A C 1
ATOM 735 O O . SER A 1 87 ? 5.860 13.896 7.085 1.00 77.62 87 SER A O 1
ATOM 737 N N . LEU A 1 88 ? 5.200 12.387 8.611 1.00 76.69 88 LEU A N 1
ATOM 738 C CA . LEU A 1 88 ? 3.976 12.025 7.912 1.00 76.69 88 LEU A CA 1
ATOM 739 C C . LEU A 1 88 ? 2.802 12.884 8.383 1.00 76.69 88 LEU A C 1
ATOM 741 O O . LEU A 1 88 ? 2.387 12.850 9.540 1.00 76.69 88 LEU A O 1
ATOM 745 N N . LYS A 1 89 ? 2.211 13.631 7.450 1.00 75.00 89 LYS A N 1
ATOM 746 C CA . LYS A 1 89 ? 0.918 14.275 7.671 1.00 75.00 89 LYS A CA 1
ATOM 747 C C . LYS A 1 89 ? -0.177 13.232 7.468 1.00 75.00 89 LYS A C 1
ATOM 749 O O . LYS A 1 89 ? -0.490 12.895 6.331 1.00 75.00 89 LYS A O 1
ATOM 754 N N . ILE A 1 90 ? -0.750 12.730 8.561 1.00 65.12 90 ILE A N 1
ATOM 755 C CA . ILE A 1 90 ? -1.832 11.739 8.507 1.00 65.12 90 ILE A CA 1
ATOM 756 C C . ILE A 1 90 ? -3.099 12.423 7.970 1.00 6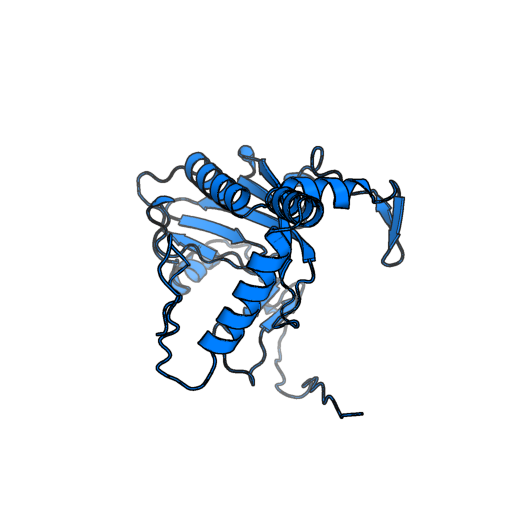5.12 90 ILE A C 1
ATOM 758 O O . ILE A 1 90 ? -3.575 13.383 8.586 1.00 65.12 90 ILE A O 1
ATOM 762 N N . PRO A 1 91 ? -3.664 11.972 6.837 1.00 60.78 91 PRO A N 1
ATOM 763 C CA . PRO A 1 91 ? -4.940 12.489 6.362 1.00 60.78 91 PRO A CA 1
ATOM 764 C C . PRO A 1 91 ? -6.054 12.133 7.354 1.00 60.78 91 PRO A C 1
ATOM 766 O O . PRO A 1 91 ? -6.154 10.990 7.791 1.00 60.78 91 PRO A O 1
ATOM 769 N N . LEU A 1 92 ? -6.928 13.088 7.683 1.00 53.75 92 LEU A N 1
ATOM 770 C CA . LEU A 1 92 ? -8.066 12.848 8.588 1.00 53.75 92 LEU A CA 1
ATOM 771 C C . LEU A 1 92 ? -9.205 12.051 7.924 1.00 53.75 92 LEU A C 1
ATOM 773 O O . LEU A 1 92 ? -10.184 11.704 8.579 1.00 53.75 92 LEU A O 1
ATOM 777 N N . ALA A 1 93 ? -9.099 11.760 6.626 1.00 58.44 93 ALA A N 1
ATOM 778 C CA . ALA A 1 93 ? -10.095 11.011 5.875 1.00 58.44 93 ALA A CA 1
ATOM 779 C C . ALA A 1 93 ? -9.645 9.565 5.622 1.00 58.44 93 ALA A C 1
ATOM 781 O O . ALA A 1 93 ? -8.516 9.329 5.200 1.00 58.44 93 ALA A O 1
ATOM 782 N N . SER A 1 94 ? -10.593 8.628 5.750 1.00 68.56 94 SER A N 1
ATOM 783 C CA . SER A 1 94 ? -10.485 7.204 5.368 1.00 68.56 94 SER A CA 1
ATOM 784 C C . SER A 1 94 ? -9.824 6.256 6.381 1.00 68.56 94 SER A C 1
ATOM 786 O O . SER A 1 94 ? -9.145 5.312 5.989 1.00 68.56 94 SER A O 1
ATOM 788 N N . VAL A 1 95 ? -10.061 6.451 7.681 1.00 82.75 95 VAL A N 1
ATOM 789 C CA . VAL A 1 95 ? -9.776 5.414 8.690 1.00 82.75 95 VAL A CA 1
ATOM 790 C C . VAL A 1 95 ? -10.926 4.403 8.718 1.00 82.75 95 VAL A C 1
ATOM 792 O O . VAL A 1 95 ? -12.088 4.776 8.880 1.00 82.75 95 VAL A O 1
ATOM 795 N N . CYS A 1 96 ? -10.616 3.118 8.572 1.00 86.94 96 CYS A N 1
ATOM 796 C CA . CYS A 1 96 ? -11.562 2.020 8.728 1.00 86.94 96 CYS A CA 1
ATOM 797 C C . CYS A 1 96 ? -11.423 1.384 10.114 1.00 86.94 96 CYS A C 1
ATOM 799 O O . CYS A 1 96 ? -10.320 1.065 10.548 1.00 86.94 96 CYS A O 1
ATOM 801 N N . PHE A 1 97 ? -12.547 1.146 10.783 1.00 89.88 97 PHE A N 1
ATOM 802 C CA . PHE A 1 97 ? -12.587 0.505 12.095 1.00 89.88 97 PHE A CA 1
ATOM 803 C C . PHE A 1 97 ? -13.098 -0.925 11.961 1.00 89.88 97 PHE A C 1
ATOM 805 O O . PHE A 1 97 ? -14.132 -1.156 11.329 1.00 89.88 97 PHE A O 1
ATOM 812 N N . TYR A 1 98 ? -12.407 -1.876 12.579 1.00 92.75 98 TYR A N 1
ATOM 813 C CA . TYR A 1 98 ? -12.749 -3.296 12.549 1.00 92.75 98 TYR A CA 1
ATOM 814 C C . TYR A 1 98 ? -12.782 -3.865 13.957 1.00 92.75 98 TYR A C 1
ATOM 816 O O . TYR A 1 98 ? -12.003 -3.454 14.808 1.00 92.75 98 TYR A O 1
ATOM 824 N N . TYR A 1 99 ? -13.641 -4.849 14.195 1.00 93.00 99 TYR A N 1
ATOM 825 C CA . TYR A 1 99 ? -13.522 -5.667 15.396 1.00 93.00 99 TYR A CA 1
ATOM 826 C C . TYR A 1 99 ? -12.257 -6.519 15.332 1.00 93.00 99 TYR A C 1
ATOM 828 O O . TYR A 1 99 ? -11.947 -7.070 14.273 1.00 93.00 99 TYR A O 1
ATOM 836 N N . LYS A 1 100 ? -11.569 -6.671 16.462 1.00 94.19 100 LYS A N 1
ATOM 837 C CA . LYS A 1 100 ? -10.407 -7.558 16.575 1.00 94.19 100 LYS A CA 1
ATOM 838 C C . LYS A 1 100 ? -10.775 -8.887 17.242 1.00 94.19 100 LYS A C 1
ATOM 840 O O . LYS A 1 100 ? -11.759 -8.980 17.981 1.00 94.19 100 LYS A O 1
ATOM 845 N N . ASP A 1 101 ? -9.993 -9.926 16.984 1.00 94.56 101 ASP A N 1
ATOM 846 C CA . ASP A 1 101 ? -10.098 -11.196 17.704 1.00 94.56 101 ASP A CA 1
ATOM 847 C C . ASP A 1 101 ? -9.543 -11.092 19.132 1.00 94.56 101 ASP A C 1
ATOM 849 O O . ASP A 1 101 ? -8.691 -10.259 19.434 1.00 94.56 101 ASP A O 1
ATOM 853 N N . LYS A 1 102 ? -9.997 -11.975 20.036 1.00 90.38 102 LYS A N 1
ATOM 854 C CA . LYS A 1 102 ? -9.561 -11.973 21.450 1.00 90.38 102 LYS A CA 1
ATOM 855 C C . LYS A 1 102 ? -8.045 -12.142 21.629 1.00 90.38 102 LYS A C 1
ATOM 857 O O . LYS A 1 102 ? -7.520 -11.723 22.650 1.00 90.38 102 LYS A O 1
ATOM 862 N N . GLY A 1 103 ? -7.373 -12.772 20.665 1.00 90.69 103 GLY A N 1
ATOM 863 C CA . GLY A 1 103 ? -5.921 -12.971 20.645 1.00 90.69 103 GLY A CA 1
ATOM 864 C C . GLY A 1 103 ? -5.179 -12.030 19.696 1.00 90.69 103 GLY A C 1
ATOM 865 O O . GLY A 1 103 ? -4.063 -12.355 19.304 1.00 90.69 103 GLY A O 1
ATOM 866 N N . PHE A 1 104 ? -5.800 -10.926 19.266 1.00 95.75 104 PHE A N 1
ATOM 867 C CA . PHE A 1 104 ? -5.155 -9.964 18.376 1.00 95.75 104 PHE A CA 1
ATOM 868 C C . PHE A 1 104 ? -3.846 -9.449 18.982 1.00 95.75 104 PHE A C 1
ATOM 870 O O . PHE A 1 104 ? -3.786 -9.096 20.159 1.00 95.75 104 PHE A O 1
ATOM 877 N N . ASN A 1 105 ? -2.810 -9.394 18.151 1.00 94.56 105 ASN A N 1
ATOM 878 C CA . ASN A 1 105 ? -1.518 -8.832 18.495 1.00 94.56 105 ASN A CA 1
ATOM 879 C C . ASN A 1 105 ? -1.105 -7.862 17.384 1.00 94.56 105 ASN A C 1
ATOM 881 O O . ASN A 1 105 ? -0.957 -8.258 16.227 1.00 94.56 105 ASN A O 1
ATOM 885 N N . LEU A 1 106 ? -0.926 -6.589 17.743 1.00 94.69 106 LEU A N 1
ATOM 886 C CA . LEU A 1 106 ? -0.584 -5.538 16.789 1.00 94.69 106 LEU A CA 1
ATOM 887 C C . LEU A 1 106 ? 0.733 -5.819 16.050 1.00 94.69 106 LEU A C 1
ATOM 889 O O . LEU A 1 106 ? 0.809 -5.594 14.847 1.00 94.69 106 LEU A O 1
ATOM 893 N N . ILE A 1 107 ? 1.748 -6.339 16.743 1.00 94.94 107 ILE A N 1
ATOM 894 C CA . ILE A 1 107 ? 3.069 -6.612 16.161 1.00 94.94 107 ILE A CA 1
ATOM 895 C C . ILE A 1 107 ? 2.992 -7.738 15.127 1.00 94.94 107 ILE A C 1
ATOM 897 O O . ILE A 1 107 ? 3.504 -7.583 14.024 1.00 94.94 107 ILE A O 1
ATOM 901 N N . ASP A 1 108 ? 2.297 -8.830 15.447 1.00 95.31 108 ASP A N 1
ATOM 902 C CA . ASP A 1 108 ? 2.061 -9.940 14.513 1.00 95.31 108 ASP A CA 1
ATOM 903 C C . ASP A 1 108 ? 1.249 -9.489 13.284 1.00 95.31 108 ASP A C 1
ATOM 905 O O . ASP A 1 108 ? 1.559 -9.852 12.150 1.00 95.31 108 ASP A O 1
ATOM 909 N N . CYS A 1 109 ? 0.242 -8.632 13.486 1.00 96.50 109 CYS A N 1
ATOM 910 C CA . CYS A 1 109 ? -0.526 -8.036 12.392 1.00 96.50 109 CYS A CA 1
ATOM 911 C C . CYS A 1 109 ? 0.360 -7.179 11.468 1.00 96.50 109 CYS A C 1
ATOM 913 O O . CYS A 1 109 ? 0.312 -7.335 10.244 1.00 96.50 109 CYS A O 1
ATOM 915 N N . LEU A 1 110 ? 1.199 -6.309 12.044 1.00 96.62 110 LEU A N 1
ATOM 916 C CA . LEU A 1 110 ? 2.130 -5.465 11.292 1.00 96.62 110 LEU A CA 1
ATOM 917 C C . LEU A 1 110 ? 3.147 -6.299 10.505 1.00 96.62 110 LEU A C 1
ATOM 919 O O . LEU A 1 110 ? 3.360 -6.0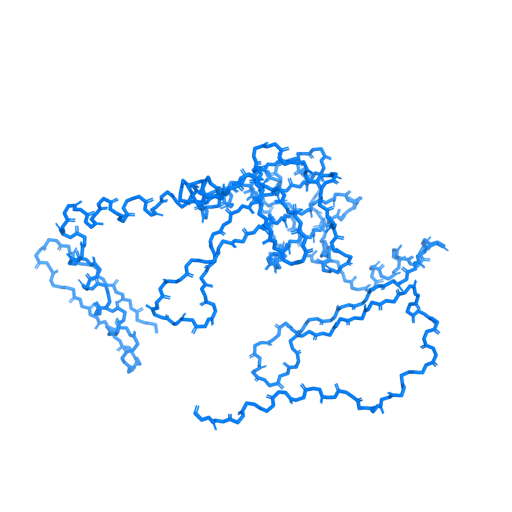26 9.325 1.00 96.62 110 LEU A O 1
ATOM 923 N N . ASP A 1 111 ? 3.736 -7.324 11.126 1.00 95.75 111 ASP A N 1
ATOM 924 C CA . ASP A 1 111 ? 4.719 -8.206 10.485 1.00 95.75 111 ASP A CA 1
ATOM 925 C C . ASP A 1 111 ? 4.109 -8.943 9.284 1.00 95.75 111 ASP A C 1
ATOM 927 O O . ASP A 1 111 ? 4.657 -8.919 8.180 1.00 95.75 111 ASP A O 1
ATOM 931 N N . LYS A 1 112 ? 2.905 -9.505 9.442 1.00 96.44 112 LYS A N 1
ATOM 932 C CA . LYS A 1 112 ? 2.195 -10.183 8.347 1.00 96.44 112 LYS A CA 1
ATOM 933 C C . LYS A 1 112 ? 1.914 -9.260 7.162 1.00 96.44 112 LYS A C 1
ATOM 935 O O . LYS A 1 112 ? 2.141 -9.662 6.019 1.00 96.44 112 LYS A O 1
ATOM 940 N N . ILE A 1 113 ? 1.449 -8.034 7.413 1.00 96.25 113 ILE A N 1
ATOM 941 C CA . ILE A 1 113 ? 1.185 -7.051 6.347 1.00 96.25 113 ILE A CA 1
ATOM 942 C C . ILE A 1 113 ? 2.497 -6.602 5.690 1.00 96.25 113 ILE A C 1
ATOM 944 O O . ILE A 1 113 ? 2.574 -6.486 4.468 1.00 96.25 113 ILE A O 1
ATOM 948 N N . TYR A 1 114 ? 3.555 -6.395 6.470 1.00 95.25 114 TYR A N 1
ATOM 949 C CA . TYR A 1 114 ? 4.876 -6.062 5.942 1.00 95.25 114 TYR A CA 1
ATOM 950 C C . TYR A 1 114 ? 5.423 -7.146 5.004 1.00 95.25 114 TYR A C 1
ATOM 952 O O . TYR A 1 114 ? 5.916 -6.833 3.914 1.00 95.25 114 TYR A O 1
ATOM 960 N N . TRP A 1 115 ? 5.309 -8.421 5.384 1.00 93.19 115 TRP A N 1
ATOM 961 C CA . TRP A 1 115 ? 5.735 -9.531 4.532 1.00 93.19 115 TRP A CA 1
ATOM 962 C C . TRP A 1 115 ? 4.870 -9.671 3.284 1.00 93.19 115 TRP A C 1
ATOM 964 O O . TRP A 1 115 ? 5.381 -10.032 2.223 1.00 93.19 115 TRP A O 1
ATOM 974 N N . GLU A 1 116 ? 3.578 -9.356 3.379 1.00 93.69 116 GLU A N 1
ATOM 975 C CA . GLU A 1 116 ? 2.685 -9.270 2.225 1.00 93.69 116 GLU A CA 1
ATOM 976 C C . GLU A 1 116 ? 3.180 -8.211 1.231 1.00 93.69 116 GLU A C 1
ATOM 978 O O . GLU A 1 116 ? 3.415 -8.542 0.070 1.00 93.69 116 GLU A O 1
ATOM 983 N N . PHE A 1 117 ? 3.473 -6.991 1.687 1.00 92.31 117 PHE A N 1
ATOM 984 C CA . PHE A 1 117 ? 3.978 -5.917 0.820 1.00 92.31 117 PHE A CA 1
ATOM 985 C C . PHE A 1 117 ? 5.352 -6.226 0.229 1.00 92.31 117 PHE A C 1
ATOM 987 O O . PHE A 1 117 ? 5.603 -5.949 -0.946 1.00 92.31 117 PHE A O 1
ATOM 994 N N . THR A 1 118 ? 6.235 -6.831 1.022 1.00 86.44 118 THR A N 1
ATOM 995 C CA . THR A 1 118 ? 7.561 -7.264 0.565 1.00 86.44 118 THR A CA 1
ATOM 996 C C . THR A 1 118 ? 7.441 -8.323 -0.534 1.00 86.44 118 THR A C 1
ATOM 998 O O . THR A 1 118 ? 8.119 -8.233 -1.557 1.00 86.44 118 THR A O 1
ATOM 1001 N N . ARG A 1 119 ? 6.534 -9.297 -0.376 1.00 86.12 119 ARG A N 1
ATOM 1002 C CA . ARG A 1 119 ? 6.249 -10.326 -1.391 1.00 86.12 119 ARG A CA 1
ATOM 1003 C C . ARG A 1 119 ? 5.601 -9.744 -2.650 1.00 86.12 119 ARG A C 1
ATOM 1005 O O . ARG A 1 119 ? 5.833 -10.263 -3.736 1.00 86.12 119 ARG A O 1
ATOM 1012 N N . GLU A 1 120 ? 4.836 -8.664 -2.514 1.00 85.88 120 GLU A N 1
ATOM 1013 C CA . GLU A 1 120 ? 4.300 -7.868 -3.629 1.00 85.88 120 GLU A CA 1
ATOM 1014 C C . GLU A 1 120 ? 5.365 -6.988 -4.317 1.00 85.88 120 GLU A C 1
ATOM 1016 O O . GLU A 1 120 ? 5.051 -6.270 -5.263 1.00 85.88 120 GLU A O 1
ATOM 1021 N N . GLY A 1 121 ? 6.627 -7.033 -3.874 1.00 83.44 121 GLY A N 1
ATOM 1022 C CA . GLY A 1 121 ? 7.734 -6.304 -4.497 1.00 83.44 121 GLY A CA 1
ATOM 1023 C C . GLY A 1 121 ? 7.899 -4.864 -4.008 1.00 83.44 121 GLY A C 1
ATOM 1024 O O . GLY A 1 121 ? 8.634 -4.090 -4.623 1.00 83.44 121 GLY A O 1
ATOM 1025 N N . SER A 1 122 ? 7.244 -4.494 -2.906 1.00 88.50 122 SER A N 1
ATOM 1026 C CA . SER A 1 122 ? 7.369 -3.163 -2.307 1.00 88.50 122 SER A CA 1
ATOM 1027 C C . SER A 1 122 ? 8.624 -3.059 -1.441 1.00 88.50 122 SER A C 1
ATOM 1029 O O . SER A 1 122 ? 8.887 -3.930 -0.609 1.00 88.50 122 SER A O 1
ATOM 1031 N N . LEU A 1 123 ? 9.355 -1.949 -1.555 1.00 90.38 123 LEU A N 1
ATOM 1032 C CA . LEU A 1 123 ? 10.393 -1.585 -0.592 1.00 90.38 123 LEU A CA 1
ATOM 1033 C C . LEU A 1 123 ? 9.706 -1.083 0.682 1.00 90.38 123 LEU A C 1
ATOM 1035 O O . LEU A 1 123 ? 9.149 0.012 0.678 1.00 90.38 123 LEU A O 1
ATOM 1039 N N . SER A 1 124 ? 9.706 -1.887 1.745 1.00 93.94 124 SER A N 1
ATOM 1040 C CA . SER A 1 124 ? 8.871 -1.655 2.932 1.00 93.94 124 SER A CA 1
ATOM 1041 C C . SER A 1 124 ? 9.694 -1.549 4.214 1.00 93.94 124 SER A C 1
ATOM 1043 O O . SER A 1 124 ? 10.816 -2.046 4.287 1.00 93.94 124 SER A O 1
ATOM 1045 N N . LYS A 1 125 ? 9.130 -0.914 5.243 1.00 93.62 125 LYS A N 1
ATOM 1046 C CA . LYS A 1 125 ? 9.660 -0.899 6.613 1.00 93.62 125 LYS A CA 1
ATOM 1047 C C . LYS A 1 125 ? 8.540 -0.765 7.639 1.00 93.62 125 LYS A C 1
ATOM 1049 O O . LYS A 1 125 ? 7.497 -0.183 7.333 1.00 93.62 125 LYS A O 1
ATOM 1054 N N . ILE A 1 126 ? 8.793 -1.250 8.851 1.00 93.75 126 ILE A N 1
ATOM 1055 C CA . ILE A 1 126 ? 7.870 -1.177 9.987 1.00 93.75 126 ILE A CA 1
ATOM 1056 C C . ILE A 1 126 ? 8.438 -0.226 11.042 1.00 93.75 126 ILE A C 1
ATOM 1058 O O . ILE A 1 126 ? 9.604 -0.331 11.413 1.00 93.75 126 ILE A O 1
ATOM 1062 N N . ASP A 1 127 ? 7.592 0.668 11.539 1.00 91.62 127 ASP A N 1
ATOM 1063 C CA . ASP A 1 127 ? 7.741 1.359 12.817 1.00 91.62 127 ASP A CA 1
ATOM 1064 C C . ASP A 1 127 ? 6.702 0.754 13.773 1.00 91.62 127 ASP A C 1
ATOM 1066 O O . ASP A 1 127 ? 5.509 1.068 13.702 1.00 91.62 127 ASP A O 1
ATOM 1070 N N . SER A 1 128 ? 7.143 -0.196 14.601 1.00 89.44 128 SER A N 1
ATOM 1071 C CA . SER A 1 128 ? 6.271 -0.982 15.479 1.00 89.44 128 SER A CA 1
ATOM 1072 C C . SER A 1 128 ? 5.640 -0.142 16.583 1.00 89.44 128 SER A C 1
ATOM 1074 O O . SER A 1 128 ? 4.463 -0.322 16.890 1.00 89.44 128 SER A O 1
ATOM 1076 N N . ASP A 1 129 ? 6.400 0.800 17.140 1.00 87.56 129 ASP A N 1
ATOM 1077 C CA . ASP A 1 129 ? 5.964 1.666 18.241 1.00 87.56 129 ASP A CA 1
ATOM 1078 C C . ASP A 1 129 ? 4.828 2.588 17.778 1.00 87.56 129 ASP A C 1
ATOM 1080 O O . ASP A 1 129 ? 3.852 2.865 18.485 1.00 87.56 129 ASP A O 1
ATOM 1084 N N . SER A 1 130 ? 4.924 3.030 16.528 1.00 85.88 130 SER A N 1
ATOM 1085 C CA . SER A 1 130 ? 3.949 3.920 15.911 1.00 85.88 130 SER A CA 1
ATOM 1086 C C . SER A 1 130 ? 2.853 3.169 15.153 1.00 85.88 130 SER A C 1
ATOM 1088 O O . SER A 1 130 ? 1.880 3.787 14.720 1.00 85.88 130 SER A O 1
ATOM 1090 N N . GLY A 1 131 ? 2.970 1.849 15.012 1.00 92.50 131 GLY A N 1
ATOM 1091 C CA . GLY A 1 131 ? 2.034 1.027 14.253 1.00 92.50 131 GLY A CA 1
ATOM 1092 C C . GLY A 1 131 ? 1.960 1.417 12.777 1.00 92.50 131 GLY A C 1
ATOM 1093 O O . GLY A 1 131 ? 0.876 1.388 12.196 1.00 92.50 131 GLY A O 1
ATOM 1094 N N . ILE A 1 132 ? 3.081 1.844 12.185 1.00 93.62 132 ILE A N 1
ATOM 1095 C CA . ILE A 1 132 ? 3.132 2.353 10.809 1.00 93.62 132 ILE A CA 1
ATOM 1096 C C . ILE A 1 132 ? 3.977 1.430 9.938 1.00 93.62 132 ILE A C 1
ATOM 1098 O O . ILE A 1 132 ? 5.126 1.132 10.252 1.00 93.62 132 ILE A O 1
ATOM 1102 N N . ILE A 1 133 ? 3.436 1.048 8.788 1.00 95.81 133 ILE A N 1
ATOM 1103 C CA . ILE A 1 133 ? 4.185 0.427 7.698 1.00 95.81 133 ILE A CA 1
ATOM 1104 C C . ILE A 1 133 ? 4.349 1.486 6.618 1.00 95.81 133 ILE A C 1
ATOM 1106 O O . ILE A 1 133 ? 3.361 2.026 6.133 1.00 95.81 133 ILE A O 1
ATOM 1110 N N . THR A 1 134 ? 5.589 1.795 6.246 1.00 94.31 134 THR A N 1
ATOM 1111 C CA . THR A 1 134 ? 5.888 2.657 5.091 1.00 94.31 134 THR A CA 1
ATOM 1112 C C . THR A 1 134 ? 6.372 1.779 3.952 1.00 94.31 134 THR A C 1
ATOM 1114 O O . THR A 1 134 ? 7.211 0.907 4.168 1.00 94.31 134 THR A O 1
ATOM 1117 N N . SER A 1 135 ? 5.886 2.024 2.742 1.00 93.69 135 SER A N 1
ATOM 1118 C CA . SER A 1 135 ? 6.265 1.266 1.555 1.00 93.69 135 SER A CA 1
ATOM 1119 C C . SER A 1 135 ? 6.422 2.171 0.341 1.00 93.69 135 SER A C 1
ATOM 1121 O O . SER A 1 135 ? 5.648 3.105 0.156 1.00 93.69 135 SER A O 1
ATOM 1123 N N . VAL A 1 136 ? 7.415 1.891 -0.495 1.00 90.00 136 VAL A N 1
ATOM 1124 C CA . VAL A 1 136 ? 7.521 2.456 -1.840 1.00 90.00 136 VAL A CA 1
ATOM 1125 C C . VAL A 1 136 ? 7.333 1.321 -2.833 1.00 90.00 136 VAL A C 1
ATOM 1127 O O . VAL A 1 136 ? 8.020 0.301 -2.771 1.00 90.00 136 VAL A O 1
ATOM 1130 N N . CYS A 1 137 ? 6.377 1.487 -3.734 1.00 87.31 137 CYS A N 1
ATOM 1131 C CA . CYS A 1 137 ? 6.000 0.473 -4.710 1.00 87.31 137 CYS A CA 1
ATOM 1132 C C . CYS A 1 137 ? 5.784 1.115 -6.077 1.00 87.31 137 CYS A C 1
ATOM 1134 O O . CYS A 1 137 ? 5.603 2.329 -6.172 1.00 87.31 137 CYS A O 1
ATOM 1136 N N . PHE A 1 138 ? 5.813 0.308 -7.134 1.00 82.25 138 PHE A N 1
ATOM 1137 C CA . PHE A 1 138 ? 5.339 0.753 -8.436 1.00 82.25 138 PHE A CA 1
ATOM 1138 C C . PHE A 1 138 ? 3.895 0.310 -8.620 1.00 82.25 138 PHE A C 1
ATOM 1140 O O . PHE A 1 138 ? 3.577 -0.858 -8.400 1.00 82.25 138 PHE A O 1
ATOM 1147 N N . ASP A 1 139 ? 3.043 1.234 -9.044 1.00 75.25 139 ASP A N 1
ATOM 1148 C CA . ASP A 1 139 ? 1.702 0.910 -9.508 1.00 75.25 139 ASP A CA 1
ATOM 1149 C C . ASP A 1 139 ? 1.660 0.858 -11.039 1.00 75.25 139 ASP A C 1
ATOM 1151 O O . ASP A 1 139 ? 2.486 1.462 -11.738 1.00 75.25 139 ASP A O 1
ATOM 1155 N N . SER A 1 140 ? 0.690 0.108 -11.550 1.00 68.56 140 SER A N 1
ATOM 1156 C CA . SER A 1 140 ? 0.338 0.110 -12.964 1.00 68.56 140 SER A CA 1
ATOM 1157 C C . SER A 1 140 ? -0.472 1.359 -13.302 1.00 68.56 140 SER A C 1
ATOM 1159 O O . SER A 1 140 ? -1.316 1.806 -12.525 1.00 68.56 140 SER A O 1
ATOM 1161 N N . SER A 1 141 ? -0.249 1.919 -14.489 1.00 71.75 141 SER A N 1
ATOM 1162 C CA . SER A 1 141 ? -1.081 3.020 -14.967 1.00 71.75 141 SER A CA 1
ATOM 1163 C C . SER A 1 141 ? -2.526 2.559 -15.158 1.00 71.75 141 SER A C 1
ATOM 1165 O O . SER A 1 141 ? -2.802 1.708 -15.998 1.00 71.75 141 SER A O 1
ATOM 1167 N N . LYS A 1 142 ? -3.469 3.209 -14.469 1.00 75.00 142 LYS A N 1
ATOM 1168 C CA . LYS A 1 142 ? -4.917 3.000 -14.668 1.00 75.00 142 LYS A CA 1
ATOM 1169 C C . LYS A 1 142 ? -5.423 3.371 -16.071 1.00 75.00 142 LYS A C 1
ATOM 1171 O O . LYS A 1 142 ? -6.580 3.114 -16.388 1.00 75.00 142 LYS A O 1
ATOM 1176 N N . PHE A 1 143 ? -4.588 4.024 -16.880 1.00 72.62 143 PHE A N 1
ATOM 1177 C CA . PHE A 1 143 ? -4.929 4.493 -18.223 1.00 72.62 143 PHE A CA 1
ATOM 1178 C C . PHE A 1 143 ? -4.398 3.585 -19.336 1.00 72.62 143 PHE A C 1
ATOM 1180 O O . PHE A 1 143 ? -4.859 3.695 -20.469 1.00 72.62 143 PHE A O 1
ATOM 1187 N N . LEU A 1 144 ? -3.420 2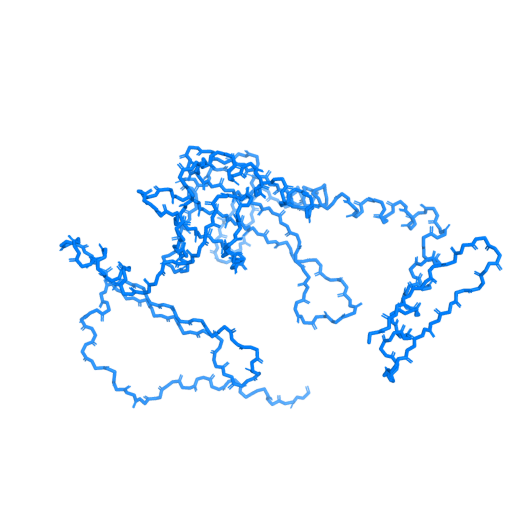.722 -19.042 1.00 70.69 144 LEU A N 1
ATOM 1188 C CA . LEU A 1 144 ? -2.792 1.852 -20.035 1.00 70.69 144 LEU A CA 1
ATOM 1189 C C . LEU A 1 144 ? -3.319 0.429 -19.857 1.00 70.69 144 LEU A C 1
ATOM 1191 O O . LEU A 1 144 ? -3.286 -0.113 -18.756 1.00 70.69 144 LEU A O 1
ATOM 1195 N N . LYS A 1 145 ? -3.823 -0.172 -20.936 1.00 67.75 145 LYS A N 1
ATOM 1196 C CA . LYS A 1 145 ? -4.434 -1.511 -20.905 1.00 67.75 145 LYS A CA 1
ATOM 1197 C C . LYS A 1 145 ? -3.401 -2.629 -21.077 1.00 67.75 145 LYS A C 1
ATOM 1199 O O . LYS A 1 145 ? -3.539 -3.704 -20.506 1.00 67.75 145 LYS A O 1
ATOM 1204 N N . ASP A 1 146 ? -2.394 -2.362 -21.888 1.00 69.12 146 ASP A N 1
ATOM 1205 C CA . ASP A 1 146 ? -1.491 -3.329 -22.514 1.00 69.12 146 ASP A CA 1
ATOM 1206 C C . ASP A 1 146 ? -0.028 -2.862 -22.490 1.00 69.12 146 ASP A C 1
ATOM 1208 O O . ASP A 1 146 ? 0.878 -3.604 -22.858 1.00 69.12 146 ASP A O 1
ATOM 1212 N N . THR A 1 147 ? 0.229 -1.649 -21.995 1.00 70.31 147 THR A N 1
ATOM 1213 C CA . THR A 1 147 ? 1.581 -1.113 -21.811 1.00 70.31 147 THR A CA 1
ATOM 1214 C C . THR A 1 147 ? 1.893 -0.914 -20.337 1.00 70.31 147 THR A C 1
ATOM 1216 O O . THR A 1 147 ? 1.102 -0.356 -19.574 1.00 70.31 147 THR A O 1
ATOM 1219 N N . LEU A 1 148 ? 3.094 -1.330 -19.942 1.00 68.19 148 LEU A N 1
ATOM 1220 C CA . LEU A 1 148 ? 3.592 -1.141 -18.591 1.00 68.19 148 LEU A CA 1
ATOM 1221 C C . LEU A 1 148 ? 4.218 0.250 -18.448 1.00 68.19 148 LEU A C 1
ATOM 1223 O O . LEU A 1 148 ? 5.224 0.560 -19.083 1.00 68.19 148 LEU A O 1
ATOM 1227 N N . PHE A 1 149 ? 3.645 1.072 -17.573 1.00 75.69 149 PHE A N 1
ATOM 1228 C CA . PHE A 1 149 ? 4.238 2.331 -17.132 1.00 75.69 149 PHE A CA 1
ATOM 1229 C C . PHE A 1 149 ? 4.287 2.342 -15.610 1.00 75.69 149 PHE A C 1
ATOM 1231 O O . PHE A 1 149 ? 3.248 2.419 -14.955 1.00 75.69 149 PHE A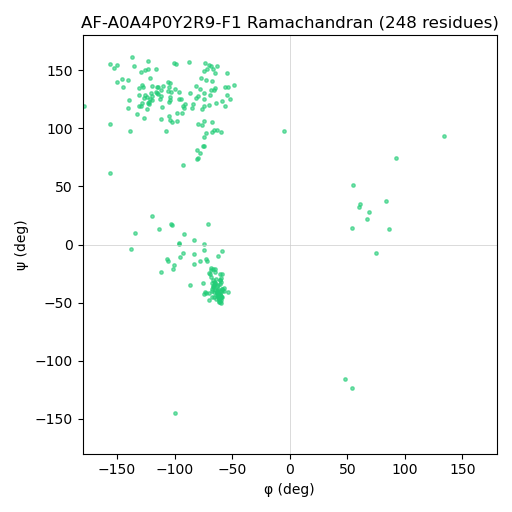 O 1
ATOM 1238 N N . PHE A 1 150 ? 5.494 2.224 -15.062 1.00 71.88 150 PHE A N 1
ATOM 1239 C CA . PHE A 1 150 ? 5.709 2.173 -13.623 1.00 71.88 150 PHE A CA 1
ATOM 1240 C C . PHE A 1 150 ? 5.584 3.564 -13.007 1.00 71.88 150 PHE A C 1
ATOM 1242 O O . PHE A 1 150 ? 6.391 4.451 -13.287 1.00 71.88 150 PHE A O 1
ATOM 1249 N N . GLN A 1 151 ? 4.598 3.735 -12.130 1.00 76.69 151 GLN A N 1
ATOM 1250 C CA . GLN A 1 151 ? 4.450 4.946 -11.331 1.00 76.69 151 GLN A CA 1
ATOM 1251 C C . GLN A 1 151 ? 4.890 4.649 -9.898 1.00 76.69 151 GLN A C 1
ATOM 1253 O O . GLN A 1 151 ? 4.224 3.867 -9.219 1.00 76.69 151 GLN A O 1
ATOM 1258 N N . PRO A 1 152 ? 6.023 5.202 -9.431 1.00 82.12 152 PRO A N 1
ATOM 1259 C CA . PRO A 1 152 ? 6.427 5.026 -8.048 1.00 82.12 152 PRO A CA 1
ATOM 1260 C C . PRO A 1 152 ? 5.448 5.768 -7.145 1.00 82.12 152 PRO A C 1
ATOM 1262 O O . PRO A 1 152 ? 5.138 6.935 -7.384 1.00 82.12 152 PRO A O 1
ATOM 1265 N N . SER A 1 153 ? 5.001 5.096 -6.092 1.00 85.31 153 SER A N 1
ATOM 1266 C CA . SER A 1 153 ? 4.134 5.670 -5.073 1.00 85.31 153 SER A CA 1
ATOM 1267 C C . SER A 1 153 ? 4.709 5.422 -3.686 1.00 85.31 153 SER A C 1
ATOM 1269 O O . SER A 1 153 ? 5.204 4.329 -3.390 1.00 85.31 153 SER A O 1
ATOM 1271 N N . LEU A 1 154 ? 4.650 6.457 -2.845 1.00 87.44 154 LEU A N 1
ATOM 1272 C CA . LEU A 1 154 ? 4.926 6.363 -1.418 1.00 87.44 154 LEU A CA 1
ATOM 1273 C C . LEU A 1 154 ? 3.609 6.086 -0.698 1.00 87.44 154 LEU A C 1
ATOM 1275 O O . LEU A 1 154 ? 2.697 6.907 -0.711 1.00 87.44 154 LEU A O 1
ATOM 1279 N N . GLU A 1 155 ? 3.547 4.939 -0.043 1.00 90.88 155 GLU A N 1
ATOM 1280 C CA . GLU A 1 155 ? 2.340 4.388 0.554 1.00 90.88 155 GLU A CA 1
ATOM 1281 C C . GLU A 1 155 ? 2.577 4.071 2.027 1.00 90.88 155 GLU A C 1
ATOM 1283 O O . GLU A 1 155 ? 3.692 3.735 2.441 1.00 90.88 155 GLU A O 1
ATOM 1288 N N . PHE A 1 156 ? 1.524 4.156 2.830 1.00 91.44 156 PHE A N 1
ATOM 1289 C CA . PHE A 1 156 ? 1.596 3.892 4.253 1.00 91.44 156 PHE A CA 1
ATOM 1290 C C . PHE A 1 156 ? 0.318 3.254 4.786 1.00 91.44 156 PHE A C 1
ATOM 1292 O O . PHE A 1 156 ? -0.799 3.608 4.407 1.00 91.44 156 PHE A O 1
ATOM 1299 N N . VAL A 1 157 ? 0.510 2.331 5.724 1.00 94.12 157 VAL A N 1
ATOM 1300 C CA . VAL A 1 157 ? -0.558 1.751 6.534 1.00 94.12 157 VAL A CA 1
ATOM 1301 C C . VAL A 1 157 ? -0.318 2.133 7.980 1.00 94.12 157 VAL A C 1
ATOM 1303 O O . VAL A 1 157 ? 0.793 1.985 8.479 1.00 94.12 157 VAL A O 1
ATOM 1306 N N . ILE A 1 158 ? -1.351 2.626 8.649 1.00 92.81 158 ILE A N 1
ATOM 1307 C CA . ILE A 1 158 ? -1.317 2.983 10.066 1.00 92.81 158 ILE A CA 1
ATOM 1308 C C . ILE A 1 158 ? -2.351 2.121 10.769 1.00 92.81 158 ILE A C 1
ATOM 1310 O O . ILE A 1 158 ? -3.525 2.148 10.402 1.00 92.81 158 ILE A O 1
ATOM 1314 N N . ILE A 1 159 ? -1.920 1.379 11.783 1.00 94.12 159 ILE A N 1
ATOM 1315 C CA . ILE A 1 159 ? -2.756 0.467 12.557 1.00 94.12 159 ILE A CA 1
ATOM 1316 C C . ILE A 1 159 ? -2.682 0.875 14.021 1.00 94.12 159 ILE A C 1
ATOM 1318 O O . ILE A 1 159 ? -1.605 0.932 14.615 1.00 94.12 159 ILE A O 1
ATOM 1322 N N . ARG A 1 160 ? -3.840 1.161 14.613 1.00 91.44 160 ARG A N 1
ATOM 1323 C CA . ARG A 1 160 ? -3.974 1.479 16.034 1.00 91.44 160 ARG A CA 1
ATOM 1324 C C . ARG A 1 160 ? -4.992 0.562 16.681 1.00 91.44 160 ARG A C 1
ATOM 1326 O O . ARG A 1 160 ? -6.113 0.421 16.202 1.00 91.44 160 ARG A O 1
ATOM 1333 N N . GLU A 1 161 ? -4.590 -0.050 17.779 1.00 91.25 161 GLU A N 1
ATOM 1334 C CA . GLU A 1 161 ? -5.448 -0.892 18.599 1.00 91.25 161 GLU A CA 1
ATOM 1335 C C . GLU A 1 161 ? -6.198 -0.029 19.625 1.00 91.25 161 GLU A C 1
ATOM 1337 O O . GLU A 1 161 ? -5.594 0.813 20.287 1.00 91.25 161 GLU A O 1
ATOM 1342 N N . LEU A 1 162 ? -7.518 -0.210 19.720 1.00 86.56 162 LEU A N 1
ATOM 1343 C CA . LEU A 1 162 ? -8.438 0.555 20.565 1.00 86.56 162 LEU A CA 1
ATOM 1344 C C . LEU A 1 162 ? -9.456 -0.408 21.194 1.00 86.56 162 LEU A C 1
ATOM 1346 O O . LEU A 1 162 ? -10.434 -0.764 20.544 1.00 86.56 162 LEU A O 1
ATOM 1350 N N . ASP A 1 163 ? -9.250 -0.842 22.437 1.00 86.75 163 ASP A N 1
ATOM 1351 C CA . ASP A 1 163 ? -10.140 -1.792 23.128 1.00 86.75 163 ASP A CA 1
ATOM 1352 C C . ASP A 1 163 ? -10.507 -3.020 22.268 1.00 86.75 163 ASP A C 1
ATOM 1354 O O . ASP A 1 163 ? -9.624 -3.800 21.931 1.00 86.75 163 ASP A O 1
ATOM 1358 N N . ASP A 1 164 ? -11.777 -3.224 21.897 1.00 89.44 164 ASP A N 1
ATOM 1359 C CA . ASP A 1 164 ? -12.263 -4.331 21.053 1.00 89.44 164 ASP A CA 1
ATOM 1360 C C . ASP A 1 164 ? -12.113 -4.079 19.538 1.00 89.44 164 ASP A C 1
ATOM 1362 O O . ASP A 1 164 ? -12.545 -4.896 18.714 1.00 89.44 164 ASP A O 1
ATOM 1366 N N . ILE A 1 165 ? -11.504 -2.955 19.163 1.00 91.00 165 ILE A N 1
ATOM 1367 C CA . ILE A 1 165 ? -11.438 -2.424 17.805 1.00 91.00 165 ILE A CA 1
ATOM 1368 C C . ILE A 1 165 ? -9.980 -2.234 17.371 1.00 91.00 165 ILE A C 1
ATOM 1370 O O . ILE A 1 165 ? -9.077 -1.969 18.161 1.00 91.00 165 ILE A O 1
ATOM 1374 N N . VAL A 1 166 ? -9.752 -2.338 16.068 1.00 93.25 166 VAL A N 1
ATOM 1375 C CA . VAL A 1 166 ? -8.541 -1.869 15.402 1.00 93.25 166 VAL A CA 1
ATOM 1376 C C . VAL A 1 166 ? -8.918 -0.817 14.359 1.00 93.25 166 VAL A C 1
ATOM 1378 O O . VAL A 1 166 ? -9.815 -1.020 13.536 1.00 93.25 166 VAL A O 1
ATOM 1381 N N . ALA A 1 167 ? -8.262 0.335 14.428 1.00 90.81 167 ALA A N 1
ATOM 1382 C CA . ALA A 1 167 ? -8.375 1.425 13.474 1.00 90.81 167 ALA A CA 1
ATOM 1383 C C . ALA A 1 167 ? -7.243 1.310 12.453 1.00 90.81 167 ALA A C 1
ATOM 1385 O O . ALA A 1 167 ? -6.073 1.247 12.827 1.00 90.81 167 ALA A O 1
ATOM 1386 N N . ILE A 1 168 ? -7.595 1.273 11.171 1.00 92.56 168 ILE A N 1
ATOM 1387 C CA . ILE A 1 168 ? -6.652 1.078 10.072 1.00 92.56 168 ILE A CA 1
ATOM 1388 C C . ILE A 1 168 ? -6.849 2.176 9.043 1.00 92.56 168 ILE A C 1
ATOM 1390 O O . ILE A 1 168 ? -7.930 2.323 8.474 1.00 92.56 168 ILE A O 1
ATOM 1394 N N . TYR A 1 169 ? -5.787 2.919 8.781 1.00 90.19 169 TYR A N 1
ATOM 1395 C CA . TYR A 1 169 ? -5.659 3.743 7.592 1.00 90.19 169 TYR A CA 1
ATOM 1396 C C . TYR A 1 169 ? -4.731 3.023 6.610 1.00 90.19 169 TYR A C 1
ATOM 1398 O O . TYR A 1 169 ? -3.648 2.607 7.006 1.00 90.19 169 TYR A O 1
ATOM 1406 N N . ASP A 1 170 ? -5.131 2.896 5.348 1.00 90.44 170 ASP A N 1
ATOM 1407 C CA . ASP A 1 170 ? -4.267 2.434 4.253 1.00 90.44 170 ASP A CA 1
ATOM 1408 C C . ASP A 1 170 ? -4.382 3.450 3.112 1.00 90.44 170 ASP A C 1
ATOM 1410 O O . ASP A 1 170 ? -5.478 3.665 2.585 1.00 90.44 170 ASP A O 1
ATOM 1414 N N . SER A 1 171 ? -3.266 4.079 2.734 1.00 86.50 171 SER A N 1
ATOM 1415 C CA . SER A 1 171 ? -3.219 5.081 1.660 1.00 86.50 171 SER A CA 1
ATOM 1416 C C . SER A 1 171 ? -3.654 4.528 0.298 1.00 86.50 171 SER A C 1
ATOM 1418 O O . SER A 1 171 ? -4.210 5.272 -0.512 1.00 86.50 171 SER A O 1
ATOM 1420 N N . ARG A 1 172 ? -3.517 3.213 0.076 1.00 84.81 172 ARG A N 1
ATOM 1421 C CA . ARG A 1 172 ? -3.999 2.508 -1.125 1.00 84.81 172 ARG A CA 1
ATOM 1422 C C . ARG A 1 172 ? -5.475 2.131 -1.047 1.00 84.81 172 ARG A C 1
ATOM 1424 O O . ARG A 1 172 ? -6.049 1.657 -2.026 1.00 84.81 172 ARG A O 1
ATOM 1431 N N . GLY A 1 173 ? -6.107 2.312 0.112 1.00 84.44 173 GLY A N 1
ATOM 1432 C CA . GLY A 1 173 ? -7.517 2.002 0.330 1.00 84.44 173 GLY A CA 1
ATOM 1433 C C . GLY A 1 173 ? -7.839 0.506 0.314 1.00 84.44 173 GLY A C 1
ATOM 1434 O O . GLY A 1 173 ? -8.965 0.136 -0.040 1.00 84.44 173 GLY A O 1
ATOM 1435 N N . ARG A 1 174 ? -6.883 -0.366 0.675 1.00 87.12 174 ARG A N 1
ATOM 1436 C CA . ARG A 1 174 ? -7.165 -1.801 0.832 1.00 87.12 174 ARG A CA 1
ATOM 1437 C C . ARG A 1 174 ? -8.171 -2.029 1.960 1.00 87.12 174 ARG A C 1
ATOM 1439 O O . ARG A 1 174 ? -8.295 -1.250 2.904 1.00 87.12 174 ARG A O 1
ATOM 1446 N N . LYS A 1 175 ? -8.906 -3.135 1.858 1.00 87.50 175 LYS A N 1
ATOM 1447 C CA . LYS A 1 175 ? -9.903 -3.546 2.852 1.00 87.50 175 LYS A CA 1
ATOM 1448 C C . LYS A 1 175 ? -9.363 -4.709 3.670 1.00 87.50 175 LYS A C 1
ATOM 1450 O O . LYS A 1 175 ? -8.810 -5.650 3.112 1.00 87.50 175 LYS A O 1
ATOM 1455 N N . TYR A 1 176 ? -9.624 -4.677 4.973 1.00 91.44 176 TYR A N 1
AT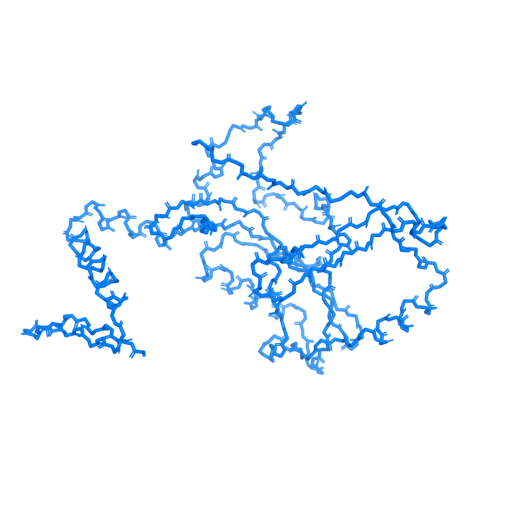OM 1456 C CA . TYR A 1 176 ? -9.165 -5.694 5.927 1.00 91.44 176 TYR A CA 1
ATOM 1457 C C . TYR A 1 176 ? -10.321 -6.509 6.528 1.00 91.44 176 TYR A C 1
ATOM 1459 O O . TYR A 1 176 ? -10.153 -7.232 7.503 1.00 91.44 176 TYR A O 1
ATOM 1467 N N . ASN A 1 177 ? -11.518 -6.399 5.944 1.00 88.25 177 ASN A N 1
ATOM 1468 C CA . ASN A 1 177 ? -12.721 -7.081 6.416 1.00 88.25 177 ASN A CA 1
ATOM 1469 C C . ASN A 1 177 ? -12.526 -8.607 6.425 1.00 88.25 177 ASN A C 1
ATOM 1471 O O . ASN A 1 177 ? -12.278 -9.187 5.370 1.00 88.25 177 ASN A O 1
ATOM 1475 N N . LYS A 1 178 ? -12.718 -9.238 7.593 1.00 89.50 178 LYS A N 1
ATOM 1476 C CA . LYS A 1 178 ? -12.632 -10.698 7.809 1.00 89.50 178 LYS A CA 1
ATOM 1477 C C . LYS A 1 178 ? -11.262 -11.303 7.471 1.00 89.50 178 LYS A C 1
ATOM 1479 O O . LYS A 1 178 ? -11.183 -12.457 7.053 1.00 89.50 178 LYS A O 1
ATOM 1484 N N . ARG A 1 179 ? -10.186 -10.544 7.676 1.00 93.06 179 ARG A N 1
ATOM 1485 C CA . ARG A 1 179 ? -8.814 -11.060 7.641 1.00 93.06 179 ARG A CA 1
ATOM 1486 C C . ARG A 1 179 ? -8.460 -11.738 8.964 1.00 93.06 179 ARG A C 1
ATOM 1488 O O . ARG A 1 179 ? -7.715 -11.201 9.785 1.00 93.06 179 ARG A O 1
ATOM 1495 N N . ASN A 1 180 ? -9.022 -12.928 9.172 1.00 90.62 180 ASN A N 1
ATOM 1496 C CA . ASN A 1 180 ? -8.849 -13.717 10.397 1.00 90.62 180 ASN A CA 1
ATOM 1497 C C . ASN A 1 180 ? -7.374 -14.057 10.663 1.00 90.62 180 ASN A C 1
ATOM 1499 O O . ASN A 1 180 ? -6.944 -14.126 11.807 1.00 90.62 180 ASN A O 1
ATOM 1503 N N . GLU A 1 181 ? -6.572 -14.232 9.614 1.00 93.50 181 GLU A N 1
ATOM 1504 C CA . GLU A 1 181 ? -5.132 -14.461 9.722 1.00 93.50 181 GLU A CA 1
ATOM 1505 C C . GLU A 1 181 ? -4.369 -13.263 10.305 1.00 93.50 181 GLU A C 1
ATOM 1507 O O . GLU A 1 181 ? -3.276 -13.448 10.835 1.00 93.50 181 GLU A O 1
ATOM 1512 N N . LEU A 1 182 ? -4.948 -12.059 10.248 1.00 95.31 182 LEU A N 1
ATOM 1513 C CA . LEU A 1 182 ? -4.463 -10.854 10.928 1.00 95.31 182 LEU A CA 1
ATOM 1514 C C . LEU A 1 182 ? -5.166 -10.602 12.274 1.00 95.31 182 LEU A C 1
ATOM 1516 O O . LEU A 1 182 ? -4.919 -9.584 12.915 1.00 95.31 182 LEU A O 1
ATOM 1520 N N . GLY A 1 183 ? -6.095 -11.471 12.681 1.00 94.56 183 GLY A N 1
ATOM 1521 C CA . GLY A 1 183 ? -6.978 -11.239 13.824 1.00 94.56 183 GLY A CA 1
ATOM 1522 C C . GLY A 1 183 ? -7.982 -10.098 13.609 1.00 94.56 183 GLY A C 1
ATOM 1523 O O . GLY A 1 183 ? -8.457 -9.511 14.584 1.00 94.56 183 GLY A O 1
ATOM 1524 N N . ILE A 1 184 ? -8.280 -9.746 12.351 1.00 95.50 184 ILE A N 1
ATOM 1525 C CA . ILE A 1 184 ? -9.208 -8.672 11.977 1.00 95.50 184 ILE A CA 1
ATOM 1526 C C . ILE A 1 184 ? -10.527 -9.281 11.509 1.00 95.50 184 ILE A C 1
ATOM 1528 O O . ILE A 1 184 ? -10.583 -10.060 10.557 1.00 95.50 184 ILE A O 1
ATOM 1532 N N . ARG A 1 185 ? -11.625 -8.875 12.143 1.00 93.31 185 ARG A N 1
ATOM 1533 C CA . ARG A 1 185 ? -12.968 -9.368 11.840 1.00 93.31 185 ARG A CA 1
ATOM 1534 C C . ARG A 1 185 ? -13.752 -8.388 10.958 1.00 93.31 185 ARG A C 1
ATOM 1536 O O . ARG A 1 185 ? -13.220 -7.761 10.044 1.00 93.31 185 ARG A O 1
ATOM 1543 N N . GLN A 1 186 ? -15.064 -8.300 11.176 1.00 90.44 186 GLN A N 1
ATOM 1544 C CA . GLN A 1 186 ? -15.949 -7.425 10.424 1.00 90.44 186 GLN A CA 1
ATOM 1545 C C . GLN A 1 186 ? -15.751 -5.936 10.784 1.00 90.44 186 GLN A C 1
ATOM 1547 O O . GLN A 1 186 ? -15.406 -5.628 11.929 1.00 90.44 186 GLN A O 1
ATOM 1552 N N . PRO A 1 187 ? -16.012 -5.011 9.841 1.00 89.94 187 PRO A N 1
ATOM 1553 C CA . PRO A 1 187 ? -16.065 -3.582 10.105 1.00 89.94 187 PRO A CA 1
ATOM 1554 C C . PRO A 1 187 ? -17.035 -3.231 11.233 1.00 89.94 187 PRO A C 1
ATOM 1556 O O . PRO A 1 187 ? -18.078 -3.869 11.406 1.00 89.94 187 PRO A O 1
ATOM 1559 N N . VAL A 1 188 ? -16.705 -2.177 11.969 1.00 87.88 188 VAL A N 1
ATOM 1560 C CA . VAL A 1 188 ? -17.605 -1.562 12.942 1.00 87.88 188 VAL A CA 1
ATOM 1561 C C . VAL A 1 188 ? -18.667 -0.766 12.185 1.00 87.88 188 VAL A C 1
ATOM 1563 O O . VAL A 1 188 ? -18.352 0.023 11.295 1.00 87.88 188 VAL A O 1
ATOM 1566 N N . GLY A 1 189 ? -19.938 -0.989 12.528 1.00 80.50 189 GLY A N 1
ATOM 1567 C CA . GLY A 1 189 ? -21.056 -0.274 11.916 1.00 80.50 189 GLY A CA 1
ATOM 1568 C C . GLY A 1 189 ? -21.064 1.224 12.273 1.00 80.50 189 GLY A C 1
ATOM 1569 O O . GLY A 1 189 ? -20.627 1.579 13.374 1.00 80.50 189 GLY A O 1
ATOM 1570 N N . PRO A 1 190 ? -21.601 2.096 11.396 1.00 74.69 190 PRO A N 1
ATOM 1571 C CA . PRO A 1 190 ? -21.636 3.545 11.613 1.00 74.69 190 PRO A CA 1
ATOM 1572 C C . PRO A 1 190 ? -22.268 3.949 12.950 1.00 74.69 190 PRO A C 1
ATOM 1574 O O . PRO A 1 190 ? -21.721 4.791 13.653 1.00 74.69 190 PRO A O 1
ATOM 1577 N N . ASP A 1 191 ? -23.358 3.292 13.354 1.00 72.50 191 ASP A N 1
ATOM 1578 C CA . ASP A 1 191 ? -24.100 3.625 14.580 1.00 72.50 191 ASP A CA 1
ATOM 1579 C C . ASP A 1 191 ? -23.232 3.532 15.843 1.00 72.50 191 ASP A C 1
ATOM 1581 O O . ASP A 1 191 ? -23.316 4.365 16.747 1.00 72.50 191 ASP A O 1
ATOM 1585 N N . LYS A 1 192 ? -22.343 2.532 15.899 1.00 73.88 192 LYS A N 1
ATOM 1586 C CA . LYS A 1 192 ? -21.425 2.354 17.031 1.00 73.88 192 LYS A CA 1
ATOM 1587 C C . LYS A 1 192 ? -20.286 3.376 16.989 1.00 73.88 192 LYS A C 1
ATOM 1589 O O . LYS A 1 192 ? -19.866 3.837 18.047 1.00 73.88 192 LYS A O 1
ATOM 1594 N N . LEU A 1 193 ? -19.828 3.773 15.798 1.00 72.44 193 LEU A N 1
ATOM 1595 C CA . LEU A 1 193 ? -18.831 4.837 15.635 1.00 72.44 193 LEU A CA 1
ATOM 1596 C C . LEU A 1 193 ? -19.384 6.190 16.086 1.00 72.44 193 LEU A C 1
ATOM 1598 O O . LEU A 1 193 ? -18.727 6.877 16.862 1.00 72.44 193 LEU A O 1
ATOM 1602 N N . PHE A 1 194 ? -20.610 6.539 15.690 1.00 67.88 194 PHE A N 1
ATOM 1603 C CA . PHE A 1 194 ? -21.259 7.766 16.154 1.00 67.88 194 PHE A CA 1
ATOM 1604 C C . PHE A 1 194 ? -21.416 7.788 17.673 1.00 67.88 194 PHE A C 1
ATOM 1606 O O . PHE A 1 194 ? -21.125 8.807 18.290 1.00 67.88 194 PHE A O 1
ATOM 1613 N N . LYS A 1 195 ? -21.769 6.651 18.286 1.00 66.00 195 LYS A N 1
ATOM 1614 C CA . LYS A 1 195 ? -21.851 6.530 19.746 1.00 66.00 195 LYS A CA 1
ATOM 1615 C C . LYS A 1 195 ? -20.494 6.728 20.441 1.00 66.00 195 LYS A C 1
ATOM 1617 O O . LYS A 1 195 ? -20.438 7.370 21.485 1.00 66.00 195 LYS A O 1
ATOM 1622 N N . LEU A 1 196 ? -19.404 6.209 19.868 1.00 61.28 196 LEU A N 1
ATOM 1623 C CA . LEU A 1 196 ? -18.038 6.414 20.379 1.00 61.28 196 LEU A CA 1
ATOM 1624 C C . LEU A 1 196 ? -17.587 7.878 20.251 1.00 61.28 196 LEU A C 1
ATOM 1626 O O . LEU A 1 196 ? -16.922 8.400 21.141 1.00 61.28 196 LEU A O 1
ATOM 1630 N N . ILE A 1 197 ? -17.981 8.554 19.169 1.00 61.75 197 ILE A N 1
ATOM 1631 C CA . ILE A 1 197 ? -17.659 9.966 18.920 1.00 61.75 197 ILE A CA 1
ATOM 1632 C C . ILE A 1 197 ? -18.479 10.889 19.835 1.00 61.75 197 ILE A C 1
ATOM 1634 O O . ILE A 1 197 ? -17.928 11.838 20.391 1.00 61.75 197 ILE A O 1
ATOM 1638 N N . SER A 1 198 ? -19.766 10.592 20.048 1.00 56.06 198 SER A N 1
ATOM 1639 C CA . SER A 1 198 ? -20.672 11.400 20.877 1.00 56.06 198 SER A CA 1
ATOM 1640 C C . SER A 1 198 ? -20.343 11.369 22.371 1.00 56.06 198 SER A C 1
ATOM 1642 O O . SER A 1 198 ? -20.768 12.253 23.105 1.00 56.06 198 SER A O 1
ATOM 1644 N N . LEU A 1 199 ? -19.600 10.359 22.833 1.00 52.34 199 LEU A N 1
ATOM 1645 C CA . LEU A 1 199 ? -19.141 10.262 24.223 1.00 52.34 199 LEU A CA 1
ATOM 1646 C C . LEU A 1 199 ? -17.940 11.179 24.522 1.00 52.34 199 LEU A C 1
ATOM 1648 O O . LEU A 1 199 ? -17.633 11.412 25.686 1.00 52.34 199 LEU A O 1
ATOM 1652 N N . ASN A 1 200 ? -17.276 11.723 23.495 1.00 51.41 200 ASN A N 1
ATOM 1653 C CA . ASN A 1 200 ? -16.184 12.679 23.654 1.00 51.41 200 ASN A CA 1
ATOM 1654 C C . ASN A 1 200 ? -16.703 14.116 23.479 1.00 51.41 200 ASN A C 1
ATOM 1656 O O . ASN A 1 200 ? -16.916 14.571 22.354 1.00 51.41 200 ASN A O 1
ATOM 1660 N N . GLU A 1 201 ? -16.822 14.866 24.583 1.00 47.62 201 GLU A N 1
ATOM 1661 C CA . GLU A 1 201 ? -17.313 16.264 24.638 1.00 47.62 201 GLU A CA 1
ATOM 1662 C C . GLU A 1 201 ? -16.501 17.280 23.796 1.00 47.62 201 GLU A C 1
ATOM 1664 O O . GLU A 1 201 ? -16.884 18.441 23.670 1.00 47.62 201 GLU A O 1
ATOM 1669 N N . LYS A 1 202 ? -15.377 16.867 23.192 1.00 54.41 202 LYS A N 1
ATOM 1670 C CA . LYS A 1 202 ? -14.500 17.703 22.349 1.00 54.41 202 LYS A CA 1
ATOM 1671 C C . LYS A 1 202 ? -14.348 17.193 20.910 1.00 54.41 202 LYS A C 1
ATOM 1673 O O . LYS A 1 202 ? -13.338 17.481 20.267 1.00 54.41 202 LYS A O 1
ATOM 1678 N N . SER A 1 203 ? -15.299 16.425 20.383 1.00 51.84 203 SER A N 1
ATOM 1679 C CA . SER A 1 203 ? -15.261 16.039 18.967 1.00 51.84 203 SER A CA 1
ATOM 1680 C C . SER A 1 203 ? -15.652 17.225 18.066 1.00 51.84 203 SER A C 1
ATOM 1682 O O . SER A 1 203 ? -16.682 17.869 18.251 1.00 51.84 203 SER A O 1
ATOM 1684 N N . LYS A 1 204 ? -14.786 17.569 17.103 1.00 51.62 204 LYS A N 1
ATOM 1685 C CA . LYS A 1 204 ? -15.017 18.625 16.104 1.00 51.62 204 LYS A CA 1
ATOM 1686 C C . LYS A 1 204 ? -14.874 18.014 14.716 1.00 51.62 204 LYS A C 1
ATOM 1688 O O . LYS A 1 204 ? -13.787 17.575 14.349 1.00 51.62 204 LYS A O 1
ATOM 1693 N N . THR A 1 205 ? -15.951 18.005 13.939 1.00 47.38 205 THR A N 1
ATOM 1694 C CA . THR A 1 205 ? -15.927 17.515 12.555 1.00 47.38 205 THR A CA 1
ATOM 1695 C C . THR A 1 205 ? -15.261 18.563 11.658 1.00 47.38 205 THR A C 1
ATOM 1697 O O . THR A 1 205 ? -15.860 19.596 11.352 1.00 47.38 205 THR A O 1
ATOM 1700 N N . THR A 1 206 ? -13.999 18.329 11.285 1.00 43.62 206 THR A N 1
ATOM 1701 C CA . THR A 1 206 ? -13.196 19.226 10.425 1.00 43.62 206 THR A CA 1
ATOM 1702 C C . THR A 1 206 ? -13.106 18.750 8.974 1.00 43.62 206 THR A C 1
ATOM 1704 O O . THR A 1 206 ? -12.835 19.525 8.058 1.00 43.62 206 THR A O 1
ATOM 1707 N N . GLN A 1 207 ? -13.352 17.462 8.736 1.00 43.22 207 GLN A N 1
ATOM 1708 C CA . GLN A 1 207 ? -13.300 16.875 7.407 1.00 43.22 207 GLN A CA 1
ATOM 1709 C C . GLN A 1 207 ? -14.365 15.788 7.260 1.00 43.22 207 GLN A C 1
ATOM 1711 O O . GLN A 1 207 ? -14.523 14.941 8.136 1.00 43.22 207 GLN A O 1
ATOM 1716 N N . ALA A 1 208 ? -15.072 15.796 6.132 1.00 42.84 208 ALA A N 1
ATOM 1717 C CA . ALA A 1 208 ? -15.985 14.735 5.726 1.00 42.84 208 ALA A CA 1
ATOM 1718 C C . ALA A 1 208 ? -15.615 14.291 4.311 1.00 42.84 208 ALA A C 1
ATOM 1720 O O . ALA A 1 208 ? -15.305 15.109 3.445 1.00 42.84 208 ALA A O 1
ATOM 1721 N N . SER A 1 209 ? -15.569 12.987 4.063 1.00 39.88 209 SER A N 1
ATOM 1722 C CA . SER A 1 209 ? -15.232 12.448 2.747 1.00 39.88 209 SER A CA 1
ATOM 1723 C C . SER A 1 209 ? -16.121 11.257 2.441 1.00 39.88 209 SER A C 1
ATOM 1725 O O . SER A 1 209 ? -16.170 10.308 3.216 1.00 39.88 209 SER A O 1
ATOM 1727 N N . THR A 1 210 ? -16.823 11.317 1.316 1.00 41.56 210 THR A N 1
ATOM 1728 C CA . THR A 1 210 ? -17.655 10.223 0.808 1.00 41.56 210 THR A CA 1
ATOM 1729 C C . THR A 1 210 ? -16.993 9.695 -0.450 1.00 41.56 210 THR A C 1
ATOM 1731 O O . THR A 1 210 ? -16.678 10.484 -1.332 1.00 41.56 210 THR A O 1
ATOM 1734 N N . LYS A 1 211 ? -16.761 8.385 -0.544 1.00 41.19 211 LYS A N 1
ATOM 1735 C CA . LYS A 1 211 ? -16.234 7.734 -1.750 1.00 41.19 211 LYS A CA 1
ATOM 1736 C C . LYS A 1 211 ? -17.235 6.683 -2.211 1.00 41.19 211 LYS A C 1
ATOM 1738 O O . LYS A 1 211 ? -17.625 5.831 -1.412 1.00 41.19 211 LYS A O 1
ATOM 1743 N N . ALA A 1 212 ? -17.668 6.748 -3.467 1.00 38.03 212 ALA A N 1
ATOM 1744 C CA . ALA A 1 212 ? -18.546 5.736 -4.038 1.00 38.03 212 ALA A CA 1
ATOM 1745 C C . ALA A 1 212 ? -17.765 4.418 -4.193 1.00 38.03 212 ALA A C 1
ATOM 1747 O O . ALA A 1 212 ? -16.659 4.393 -4.726 1.00 38.03 212 ALA A O 1
ATOM 1748 N N . ILE A 1 213 ? -18.323 3.315 -3.685 1.00 44.72 213 ILE A N 1
ATOM 1749 C CA . ILE A 1 213 ? -17.674 1.986 -3.655 1.00 44.72 213 ILE A CA 1
ATOM 1750 C C . ILE A 1 213 ? -18.233 1.076 -4.777 1.00 44.72 213 ILE A C 1
ATOM 1752 O O . ILE A 1 213 ? -18.070 -0.140 -4.736 1.00 44.72 213 ILE A O 1
ATOM 1756 N N . GLN A 1 214 ? -18.909 1.637 -5.787 1.00 35.91 214 GLN A N 1
ATOM 1757 C CA . GLN A 1 214 ? -19.434 0.885 -6.934 1.00 35.91 214 GLN A CA 1
ATOM 1758 C C . GLN A 1 214 ? -18.833 1.366 -8.257 1.00 35.91 214 GLN A C 1
ATOM 1760 O O . GLN A 1 214 ? -18.723 2.562 -8.510 1.00 35.91 214 GLN A O 1
ATOM 1765 N N . ILE A 1 215 ? -18.474 0.397 -9.103 1.00 42.94 215 ILE A N 1
ATOM 1766 C CA . ILE A 1 215 ? -17.943 0.583 -10.456 1.00 42.94 215 ILE A CA 1
ATOM 1767 C C . ILE A 1 215 ? -19.130 0.860 -11.390 1.00 42.94 215 ILE A C 1
ATOM 1769 O O . ILE A 1 215 ? -19.571 -0.021 -12.116 1.00 42.94 215 ILE A O 1
ATOM 1773 N N . ASN A 1 216 ? -19.703 2.059 -11.331 1.00 40.56 216 ASN A N 1
ATOM 1774 C CA . ASN A 1 216 ? -20.581 2.553 -12.392 1.00 40.56 216 ASN A CA 1
ATOM 1775 C C . ASN A 1 216 ? -19.988 3.860 -12.915 1.00 40.56 216 ASN A C 1
ATOM 1777 O O . ASN A 1 216 ? -19.814 4.819 -12.168 1.00 40.56 216 ASN A O 1
ATOM 1781 N N . SER A 1 217 ? -19.672 3.888 -14.209 1.00 48.12 217 SER A N 1
ATOM 1782 C CA . SER A 1 217 ? -18.842 4.895 -14.885 1.00 48.12 217 SER A CA 1
ATOM 1783 C C . SER A 1 217 ? -19.480 6.286 -15.039 1.00 48.12 217 SER A C 1
ATOM 1785 O O . SER A 1 217 ? -19.052 7.059 -15.891 1.00 48.12 217 SER A O 1
ATOM 1787 N N . GLN A 1 218 ? -20.530 6.604 -14.276 1.00 45.28 218 GLN A N 1
ATOM 1788 C CA . GLN A 1 218 ? -21.300 7.848 -14.415 1.00 45.28 218 GLN A CA 1
ATOM 1789 C C . GLN A 1 218 ? -21.608 8.561 -13.087 1.00 45.28 218 GLN A C 1
ATOM 1791 O O . GLN A 1 218 ? -22.393 9.506 -13.078 1.00 45.28 218 GLN A O 1
ATOM 1796 N N . GLN A 1 219 ? -21.012 8.155 -11.960 1.00 43.25 219 GLN A N 1
ATOM 1797 C CA . GLN A 1 219 ? -21.198 8.847 -10.677 1.00 43.25 219 GLN A CA 1
ATOM 1798 C C . GLN A 1 219 ? -19.897 9.451 -10.148 1.00 43.25 219 GLN A C 1
ATOM 1800 O O . GLN A 1 219 ? -18.809 8.952 -10.421 1.00 43.25 219 GLN A O 1
ATOM 1805 N N . ALA A 1 220 ? -20.026 10.538 -9.384 1.00 43.00 220 ALA A N 1
ATOM 1806 C CA . ALA A 1 220 ? -18.908 11.188 -8.711 1.00 43.00 220 ALA A CA 1
ATOM 1807 C C . ALA A 1 220 ? -18.172 10.183 -7.803 1.00 43.00 220 ALA A C 1
ATOM 1809 O O . ALA A 1 220 ? -18.765 9.627 -6.878 1.00 43.00 220 ALA A O 1
ATOM 1810 N N . GLU A 1 221 ? -16.884 9.947 -8.076 1.00 43.88 221 GLU A N 1
ATOM 1811 C CA . GLU A 1 221 ? -16.075 8.939 -7.371 1.00 43.88 221 GLU A CA 1
ATOM 1812 C C . GLU A 1 221 ? -15.862 9.289 -5.897 1.00 43.88 221 GLU A C 1
ATOM 1814 O O . GLU A 1 221 ? -15.849 8.401 -5.040 1.00 43.88 221 GLU A O 1
ATOM 1819 N N . SER A 1 222 ? -15.732 10.576 -5.578 1.00 40.50 222 SER A N 1
ATOM 1820 C CA . SER A 1 222 ? -15.673 11.047 -4.203 1.00 40.50 222 SER A CA 1
ATOM 1821 C C . SER A 1 222 ? -16.103 12.503 -4.050 1.00 40.50 222 SER A C 1
ATOM 1823 O O . SER A 1 222 ? -16.016 13.309 -4.973 1.00 40.50 222 SER A O 1
ATOM 1825 N N . ILE A 1 223 ? -16.566 12.840 -2.849 1.00 46.91 223 ILE A N 1
ATOM 1826 C CA . ILE A 1 223 ? -16.844 14.202 -2.402 1.00 46.91 223 ILE A CA 1
ATOM 1827 C C . ILE A 1 223 ? -16.036 14.425 -1.128 1.00 46.91 223 ILE A C 1
ATOM 1829 O O . ILE A 1 223 ? -16.137 13.638 -0.185 1.00 46.91 223 ILE A O 1
ATOM 1833 N N . HIS A 1 224 ? -15.239 15.490 -1.097 1.00 38.62 224 HIS A N 1
ATOM 1834 C CA . HIS A 1 224 ? -14.382 15.846 0.030 1.00 38.62 224 HIS A CA 1
ATOM 1835 C C . HIS A 1 224 ? -14.723 17.258 0.514 1.00 38.62 224 HIS A C 1
ATOM 1837 O O . HIS A 1 224 ? -14.625 18.214 -0.249 1.00 38.62 224 HIS A O 1
ATOM 1843 N N . TYR A 1 225 ? -15.090 17.388 1.788 1.00 41.88 225 TYR A N 1
ATOM 1844 C CA . TYR A 1 225 ? -15.326 18.662 2.463 1.00 41.88 225 TYR A CA 1
ATOM 1845 C C . TYR A 1 225 ? -14.289 18.853 3.565 1.00 41.88 225 TYR A C 1
ATOM 1847 O O . TYR A 1 225 ? -14.105 17.965 4.398 1.00 41.88 225 TYR A O 1
ATOM 1855 N N . VAL A 1 226 ? -13.634 20.013 3.584 1.00 44.00 226 VAL A N 1
ATOM 1856 C CA . VAL A 1 226 ? -12.679 20.421 4.624 1.00 44.00 226 VAL A CA 1
ATOM 1857 C C . VAL A 1 226 ? -13.115 21.788 5.143 1.00 44.00 226 VAL A C 1
ATOM 1859 O O . VAL A 1 226 ? -13.323 22.706 4.355 1.00 44.00 226 VAL A O 1
ATOM 1862 N N . SER A 1 227 ? -13.287 21.921 6.454 1.00 46.12 227 SER A N 1
ATOM 1863 C CA . SER A 1 227 ? -13.623 23.182 7.119 1.00 46.12 227 SER A CA 1
ATOM 1864 C C . SER A 1 227 ? -13.105 23.149 8.550 1.00 46.12 227 SER A C 1
ATOM 1866 O O . SER A 1 227 ? -13.042 22.092 9.171 1.00 46.12 227 SER A O 1
ATOM 1868 N N . ASP A 1 228 ? -12.793 24.308 9.123 1.00 46.09 228 ASP A N 1
ATOM 1869 C CA . ASP A 1 228 ? -12.424 24.377 10.533 1.00 46.09 228 ASP A CA 1
ATOM 1870 C C . ASP A 1 228 ? -13.548 23.861 11.439 1.00 46.09 228 ASP A C 1
ATOM 1872 O O . ASP A 1 228 ? -13.252 23.341 12.512 1.00 46.09 228 ASP A O 1
ATOM 1876 N N . ARG A 1 229 ? -14.825 23.966 11.035 1.00 43.88 229 ARG A N 1
ATOM 1877 C CA . ARG A 1 229 ? -15.986 23.399 11.744 1.00 43.88 229 ARG A CA 1
ATOM 1878 C C . ARG A 1 229 ? -17.152 23.181 10.768 1.00 43.88 229 ARG A C 1
ATOM 1880 O O . ARG A 1 229 ? -17.843 24.128 10.405 1.00 43.88 229 ARG A O 1
ATOM 1887 N N . LEU A 1 230 ? -17.402 21.934 10.369 1.00 53.03 230 LEU A N 1
ATOM 1888 C CA . LEU A 1 230 ? -18.498 21.596 9.441 1.00 53.03 230 LEU A CA 1
ATOM 1889 C C . LEU A 1 230 ? -19.894 21.778 10.069 1.00 53.03 230 LEU A C 1
ATOM 1891 O O . LEU A 1 230 ? -20.855 22.071 9.377 1.00 53.03 230 LEU A O 1
ATOM 1895 N N . GLU A 1 231 ? -20.001 21.693 11.395 1.00 58.16 231 GLU A N 1
ATOM 1896 C CA . GLU A 1 231 ? -21.258 21.877 12.145 1.00 58.16 231 GLU A CA 1
ATOM 1897 C C . GLU A 1 231 ? -21.804 23.321 12.074 1.00 58.16 231 GLU A C 1
ATOM 1899 O O . GLU A 1 231 ? -22.981 23.555 12.328 1.00 58.16 231 GLU A O 1
ATOM 1904 N N . SER A 1 232 ? -20.954 24.311 11.761 1.00 50.56 232 SER A N 1
ATOM 1905 C CA . SER A 1 232 ? -21.337 25.732 11.691 1.00 50.56 232 SER A CA 1
ATOM 1906 C C . SER A 1 232 ? -21.667 26.224 10.282 1.00 50.56 232 SER A C 1
ATOM 1908 O O . SER A 1 232 ? -21.971 27.403 10.116 1.00 50.56 232 SER A O 1
ATOM 1910 N N . THR A 1 233 ? -21.608 25.369 9.256 1.00 48.66 233 THR A N 1
ATOM 1911 C CA . THR A 1 233 ? -22.053 25.747 7.908 1.00 48.66 233 THR A CA 1
ATOM 1912 C C . THR A 1 233 ? -23.575 25.633 7.825 1.00 48.66 233 THR A C 1
ATOM 1914 O O . THR A 1 233 ? -24.127 24.639 7.360 1.00 48.66 233 THR A O 1
ATOM 1917 N N . THR A 1 234 ? -24.273 26.656 8.313 1.00 45.09 234 THR A N 1
ATOM 1918 C CA . THR A 1 234 ? -25.717 26.837 8.148 1.00 45.09 234 THR A CA 1
ATOM 1919 C C . THR A 1 234 ? -26.018 27.289 6.722 1.00 45.09 234 THR A C 1
ATOM 1921 O O . THR A 1 234 ? -25.991 28.478 6.427 1.00 45.09 234 THR A O 1
ATOM 1924 N N . SER A 1 235 ? -26.283 26.315 5.846 1.00 43.97 235 SER A N 1
ATOM 1925 C CA . SER A 1 235 ? -26.962 26.382 4.535 1.00 43.97 235 SER A CA 1
ATOM 1926 C C . SER A 1 235 ? -26.195 25.607 3.463 1.00 43.97 235 SER A C 1
ATOM 1928 O O . SER A 1 235 ? -25.350 26.126 2.742 1.00 43.97 235 SER A O 1
ATOM 1930 N N . THR A 1 236 ? -26.556 24.343 3.269 1.00 41.38 236 THR A N 1
ATOM 1931 C CA . THR A 1 236 ? -26.454 23.752 1.934 1.00 41.38 236 THR A CA 1
ATOM 1932 C C . THR A 1 236 ? -27.596 24.321 1.106 1.00 41.38 236 THR A C 1
ATOM 1934 O O . THR A 1 236 ? -28.662 23.717 0.994 1.00 41.38 236 THR A O 1
ATOM 1937 N N . GLN A 1 237 ? -27.383 25.501 0.523 1.00 38.97 237 GLN A N 1
ATOM 1938 C CA . GLN A 1 237 ? -28.045 25.794 -0.738 1.00 38.97 237 GLN A CA 1
ATOM 1939 C C . GLN A 1 237 ? -27.507 24.764 -1.736 1.00 38.97 237 GLN A C 1
ATOM 1941 O O . GLN A 1 237 ? -26.392 24.860 -2.244 1.00 38.97 237 GLN A O 1
ATOM 1946 N N . ALA A 1 238 ? -28.292 23.712 -1.947 1.00 45.72 238 ALA A N 1
ATOM 1947 C CA . ALA A 1 238 ? -28.190 22.882 -3.126 1.00 45.72 238 ALA A CA 1
ATOM 1948 C C . ALA A 1 238 ? -28.448 23.791 -4.332 1.00 45.72 238 ALA A C 1
ATOM 1950 O O . ALA A 1 238 ? -29.597 24.122 -4.592 1.00 45.72 238 ALA A O 1
ATOM 1951 N N . ASN A 1 239 ? -27.387 24.282 -4.977 1.00 33.16 239 ASN A N 1
ATOM 1952 C CA . ASN A 1 239 ? -27.338 24.627 -6.399 1.00 33.16 239 ASN A CA 1
ATOM 1953 C C . ASN A 1 239 ? -25.941 25.134 -6.782 1.00 33.16 239 ASN A C 1
ATOM 1955 O O . ASN A 1 239 ? -25.495 26.175 -6.315 1.00 33.16 239 ASN A O 1
ATOM 1959 N N . GLY A 1 240 ? -25.297 24.425 -7.713 1.00 37.09 240 GLY A N 1
ATOM 1960 C CA . GLY A 1 240 ? -24.320 25.030 -8.618 1.00 37.09 240 GLY A CA 1
ATOM 1961 C C . GLY A 1 240 ? -22.856 25.001 -8.186 1.00 37.09 240 GLY A C 1
ATOM 1962 O O . GLY A 1 240 ? -22.273 26.036 -7.897 1.00 37.09 240 GLY A O 1
ATOM 1963 N N . SER A 1 241 ? -22.220 23.834 -8.277 1.00 29.38 241 SER A N 1
ATOM 1964 C CA . SER A 1 241 ? -20.853 23.713 -8.817 1.00 29.38 241 SER A CA 1
ATOM 1965 C C . SER A 1 241 ? -20.655 22.291 -9.336 1.00 29.38 241 SER A C 1
ATOM 1967 O O . SER A 1 241 ? -19.836 21.514 -8.856 1.00 29.38 241 SER A O 1
ATOM 1969 N N . TYR A 1 242 ? -21.473 21.941 -10.329 1.00 34.03 242 TYR A N 1
ATOM 1970 C CA . TYR A 1 242 ? -21.146 20.874 -11.259 1.00 34.03 242 TYR A CA 1
ATOM 1971 C C . TYR A 1 242 ? -19.960 21.356 -12.100 1.00 34.03 242 TYR A C 1
ATOM 1973 O O . TYR A 1 242 ? -20.145 22.071 -13.081 1.00 34.03 242 TYR A O 1
ATOM 1981 N N . ALA A 1 243 ? -18.738 20.981 -11.729 1.00 30.17 243 ALA A N 1
ATOM 1982 C CA . ALA A 1 243 ? -17.636 20.986 -12.681 1.00 30.17 243 ALA A CA 1
ATOM 1983 C C . ALA A 1 243 ? -17.778 19.730 -13.552 1.00 30.17 243 ALA A C 1
ATOM 1985 O O . ALA A 1 243 ? -17.145 18.704 -13.319 1.00 30.17 243 ALA A O 1
ATOM 1986 N N . VAL A 1 244 ? -18.686 19.804 -14.527 1.00 28.05 244 VAL A N 1
ATOM 1987 C CA . VAL A 1 244 ? -18.707 18.888 -15.667 1.00 28.05 244 VAL A CA 1
ATOM 1988 C C . VAL A 1 244 ? -17.449 19.188 -16.480 1.00 28.05 244 VAL A C 1
ATOM 1990 O O . VAL A 1 244 ? -17.383 20.209 -17.163 1.00 28.05 244 VAL A O 1
ATOM 1993 N N . SER A 1 245 ? -16.433 18.327 -16.417 1.00 25.89 245 SER A N 1
ATOM 1994 C CA . SER A 1 245 ? -15.367 18.338 -17.419 1.00 25.89 245 SER A CA 1
ATOM 1995 C C . SER A 1 245 ? -15.911 17.712 -18.705 1.00 25.89 245 SER A C 1
ATOM 1997 O O . SER A 1 245 ? -15.767 16.521 -18.965 1.00 25.89 245 SER A O 1
ATOM 1999 N N . ASN A 1 246 ? -16.575 18.528 -19.525 1.00 25.83 246 ASN A N 1
ATOM 2000 C CA . ASN A 1 246 ? -16.848 18.172 -20.913 1.00 25.83 246 ASN A CA 1
ATOM 2001 C C . ASN A 1 246 ? -15.506 18.103 -21.654 1.00 25.83 246 ASN A C 1
ATOM 2003 O O . ASN A 1 246 ? -14.962 19.126 -22.067 1.00 25.83 246 ASN A O 1
ATOM 2007 N N . TYR A 1 247 ? -14.964 16.896 -21.815 1.00 25.33 247 TYR A N 1
ATOM 2008 C CA . TYR A 1 247 ? -13.919 16.629 -22.797 1.00 25.33 247 TYR A CA 1
ATOM 2009 C C . TYR A 1 247 ? -14.568 16.656 -24.184 1.00 25.33 247 TYR A C 1
ATOM 2011 O O . TYR A 1 247 ? -15.153 15.671 -24.634 1.00 25.33 247 TYR A O 1
ATOM 2019 N N . ASN A 1 248 ? -14.498 17.807 -24.854 1.00 26.62 248 ASN A N 1
ATOM 2020 C CA . ASN A 1 248 ? -14.732 17.870 -26.289 1.00 26.62 248 ASN A CA 1
ATOM 2021 C C . ASN A 1 248 ? -13.466 17.411 -27.019 1.00 26.62 248 ASN A C 1
ATOM 2023 O O . ASN A 1 248 ? -12.368 17.892 -26.748 1.00 26.62 248 ASN A O 1
ATOM 2027 N N . ARG A 1 249 ? -13.673 16.456 -27.929 1.00 29.81 249 ARG A N 1
ATOM 2028 C CA . ARG A 1 249 ? -12.713 15.934 -28.906 1.00 29.81 249 ARG A CA 1
ATOM 2029 C C . ARG A 1 249 ? -11.995 17.055 -29.661 1.00 29.81 249 ARG A C 1
ATOM 2031 O O . ARG A 1 249 ? -12.678 17.934 -30.177 1.00 29.81 249 ARG A O 1
ATOM 2038 N N . PHE A 1 250 ? -10.685 16.894 -29.839 1.00 33.94 250 PHE A N 1
ATOM 2039 C CA . PHE A 1 250 ? -9.993 17.016 -31.126 1.00 33.94 250 PHE A CA 1
ATOM 2040 C C . PHE A 1 250 ? -8.892 15.958 -31.186 1.00 33.94 250 PHE A C 1
ATOM 2042 O O . PHE A 1 250 ? -8.243 15.745 -30.137 1.00 33.94 250 PHE A O 1
#

Solvent-accessible surface area (backbone atoms only — not comparable to full-atom values): 15564 Å² total; per-residue (Å²): 134,60,60,86,50,76,75,56,89,93,46,79,61,59,83,54,71,84,62,93,62,64,62,52,57,56,47,51,54,46,51,54,50,58,57,47,48,71,39,71,68,50,33,49,52,52,58,52,57,72,40,35,32,61,52,49,52,54,57,57,63,71,55,56,70,66,43,83,56,91,98,37,82,41,69,53,80,50,81,87,76,60,52,62,92,83,71,56,82,78,72,93,67,71,69,46,48,24,31,46,42,98,81,52,44,73,66,63,32,50,52,55,53,49,52,50,42,43,74,73,32,23,43,63,51,78,41,75,93,75,29,32,38,44,32,41,34,71,43,76,45,94,86,47,94,87,59,92,47,78,42,79,43,84,40,44,36,40,48,46,83,50,92,68,30,33,39,36,33,41,74,84,64,74,83,62,68,61,34,62,94,53,27,27,32,52,64,61,56,67,73,62,52,53,54,62,48,70,72,42,97,80,72,74,58,37,65,50,70,49,66,59,91,66,100,54,102,84,62,77,59,62,51,79,48,78,40,96,50,56,90,73,64,89,71,84,73,89,73,87,82,81,82,73,82,78,82,75,88,130

Mean predicted aligned error: 15.13 Å

Radius of gyration: 23.64 Å; Cα contacts (8 Å, |Δi|>4): 303; chains: 1; bounding box: 48×59×56 Å